Protein AF-A0A7C6FPJ0-F1 (afdb_monomer)

Secondary structure (DSSP, 8-state):
-PPPPEEE----S--TTGGGTT-EEBSS---TT-GGGGSPBHHHH-TTTTT-S-SSTT-----EEE-GGGS-HHHHHHHHHHHTS-TT---S-HHHHHHHHHHHHHHHHHHHHHHHHHHHHHHHTTTSS-SSHHHHHHHHHHT-HHHHHHHHHHHHHHHHTT-EEEE--SS-SS--S--STT-EEEEE-TTS-EEEEEEE-TTSSEEEEEESS-TT-TTT--SSSEEEE-GGGS--SS-BPPPHHHHHHTHHHH------

Solvent-accessible surface area (backbone atoms only — not comparable to full-atom values): 15281 Å² total; per-residue (Å²): 134,84,83,86,74,31,39,27,28,62,74,92,76,100,57,99,58,64,48,69,53,65,26,45,26,23,83,68,87,63,66,90,89,45,75,67,62,68,32,40,50,40,53,81,72,24,81,50,56,86,86,39,84,45,83,45,97,90,50,91,65,50,81,42,82,33,64,70,92,80,49,54,72,68,55,51,54,50,46,50,62,56,28,62,52,64,73,82,51,75,88,62,54,71,72,53,49,52,52,50,53,52,48,51,51,52,51,52,51,53,48,52,52,45,54,51,51,53,52,47,31,71,73,60,34,71,88,72,32,70,91,40,70,66,56,45,55,49,34,57,75,66,64,32,70,71,39,54,49,49,53,48,43,50,52,52,36,56,24,58,78,65,41,47,79,41,67,49,48,98,87,38,83,66,80,74,78,62,56,63,53,57,34,27,37,33,36,21,43,89,88,67,49,67,48,34,40,38,35,24,34,83,86,10,32,54,47,37,38,40,30,61,54,37,83,93,36,56,88,69,27,76,54,69,58,24,27,29,47,26,69,93,78,37,75,45,83,60,64,39,76,66,50,73,66,52,50,67,52,42,41,90,77,67,72,83,75,101,77,133

Sequence (260 aa):
MLPLIAIWLALAITSSYAPRQGRVYRTIDFPEGDERNAFPRIEQGFPRWPQYKTIHPNCMHVAVPFLWNQKTDEQKKKELAQSSRPFDLDPRGERERKRYEDAQRKNAERLRDRKQWERYRAVLGKENTPRTLSAFRSMKRANSEKWQELTSDYREVLKILRKEDILMDRYHANLPMKAEPDSVKDLVRDDGTVKQRRYYGHDGKPQKDLDMTDHGNPKLHPIVPHAHDWPGGKRAKHDREWTEAEKRQNKDLLGGDEND

Mean predicted aligned error: 10.54 Å

pLDDT: mean 85.14, std 16.67, range [25.33, 98.19]

Nearest PDB structures (foldseek):
  4wac-assembly1_A  TM=6.789E-01  e=6.653E-02  Staphylococcus aureus
  7ec7-assembly1_A  TM=6.888E-01  e=1.315E-01  Staphylococcus aureus subsp. aureus USA300
  7ec6-assembly1_A  TM=6.939E-01  e=1.685E-01  Staphylococcus aureus subsp. aureus USA300
  4x7r-assembly2_B  TM=6.710E-01  e=1.792E-01  Staphylococcus aureus subsp. aureus 21178
  7vfn-assembly1_A  TM=6.953E-01  e=2.599E-01  Staphylococcus aureus subsp. aureus USA300

Structure (mmCIF, N/CA/C/O backbone):
data_AF-A0A7C6FPJ0-F1
#
_entry.id   AF-A0A7C6FPJ0-F1
#
loop_
_atom_site.group_PDB
_atom_site.id
_atom_site.type_symbol
_atom_site.label_atom_id
_atom_site.label_alt_id
_atom_site.label_comp_id
_atom_site.label_asym_id
_atom_site.label_entity_id
_atom_site.label_seq_id
_atom_site.pdbx_PDB_ins_code
_atom_site.Cartn_x
_atom_site.Cartn_y
_atom_site.Cartn_z
_atom_site.occupancy
_atom_site.B_iso_or_equiv
_atom_site.auth_seq_id
_atom_site.auth_comp_id
_atom_site.auth_asym_id
_atom_site.auth_atom_id
_atom_site.pdbx_PDB_model_num
ATOM 1 N N . MET A 1 1 ? -59.992 -5.929 34.165 1.00 33.56 1 MET A N 1
ATOM 2 C CA . MET A 1 1 ? -58.975 -4.916 33.808 1.00 33.56 1 MET A CA 1
ATOM 3 C C . MET A 1 1 ? -57.631 -5.615 33.675 1.00 33.56 1 MET A C 1
ATOM 5 O O . MET A 1 1 ? -57.112 -6.095 34.673 1.00 33.56 1 MET A O 1
ATOM 9 N N . LEU A 1 2 ? -57.127 -5.771 32.450 1.00 26.97 2 LEU A N 1
ATOM 10 C CA . LEU A 1 2 ? -55.816 -6.377 32.187 1.00 26.97 2 LEU A CA 1
ATOM 11 C C . LEU A 1 2 ? -54.713 -5.383 32.594 1.00 26.97 2 LEU A C 1
ATOM 13 O O . LEU A 1 2 ? -54.792 -4.221 32.191 1.00 26.97 2 LEU A O 1
ATOM 17 N N . PRO A 1 3 ? -53.710 -5.779 33.397 1.00 34.31 3 PRO A N 1
ATOM 18 C CA . PRO A 1 3 ? -52.659 -4.863 33.809 1.00 34.31 3 PRO A CA 1
ATOM 19 C C . PRO A 1 3 ? -51.720 -4.597 32.627 1.00 34.31 3 PRO A C 1
ATOM 21 O O . PRO A 1 3 ? -51.186 -5.519 32.016 1.00 34.31 3 PRO A O 1
ATOM 24 N N . LEU A 1 4 ? -51.530 -3.319 32.302 1.00 37.19 4 LEU A N 1
ATOM 25 C CA . LEU A 1 4 ? -50.591 -2.860 31.280 1.00 37.19 4 LEU A CA 1
ATOM 26 C C . LEU A 1 4 ? -49.147 -3.105 31.750 1.00 37.19 4 LEU A C 1
ATOM 28 O O . LEU A 1 4 ? -48.745 -2.657 32.826 1.00 37.19 4 LEU A O 1
ATOM 32 N N . ILE A 1 5 ? -48.396 -3.845 30.935 1.00 37.31 5 ILE A N 1
ATOM 33 C CA . ILE A 1 5 ? -47.065 -4.391 31.227 1.00 37.31 5 ILE A CA 1
ATOM 34 C C . ILE A 1 5 ? -45.993 -3.386 30.776 1.00 37.31 5 ILE A C 1
ATOM 36 O O . ILE A 1 5 ? -45.903 -3.076 29.592 1.00 37.31 5 ILE A O 1
ATOM 40 N N . ALA A 1 6 ? -45.154 -2.907 31.699 1.00 45.50 6 ALA A N 1
ATOM 41 C CA . ALA A 1 6 ? -43.883 -2.247 31.375 1.00 45.50 6 ALA A CA 1
ATOM 42 C C . ALA A 1 6 ? -42.756 -3.298 31.397 1.00 45.50 6 ALA A C 1
ATOM 44 O O . ALA A 1 6 ? -42.903 -4.325 32.055 1.00 45.50 6 ALA A O 1
ATOM 45 N N . ILE A 1 7 ? -41.648 -3.104 30.674 1.00 40.97 7 ILE A N 1
ATOM 46 C CA . ILE A 1 7 ? -40.577 -4.114 30.546 1.00 40.97 7 ILE A CA 1
ATOM 47 C C . ILE A 1 7 ? -39.289 -3.593 31.200 1.00 40.97 7 ILE A C 1
ATOM 49 O O . ILE A 1 7 ? -38.858 -2.466 30.967 1.00 40.97 7 ILE A O 1
ATOM 53 N N . TRP A 1 8 ? -38.673 -4.432 32.028 1.00 35.34 8 TRP A N 1
ATOM 54 C CA . TRP A 1 8 ? -37.373 -4.246 32.667 1.00 35.34 8 TRP A CA 1
ATOM 55 C C . TRP A 1 8 ? -36.247 -4.892 31.865 1.00 35.34 8 TRP A C 1
ATOM 57 O O . TRP A 1 8 ? -36.430 -5.918 31.209 1.00 35.34 8 TRP A O 1
ATOM 67 N N . LEU A 1 9 ? -35.037 -4.358 32.002 1.00 34.66 9 LEU A N 1
ATOM 68 C CA . LEU A 1 9 ? -33.839 -5.001 31.479 1.00 34.66 9 LEU A CA 1
ATOM 69 C C . LEU A 1 9 ? -32.778 -5.138 32.573 1.00 34.66 9 LEU A C 1
ATOM 71 O O . LEU A 1 9 ? -32.015 -4.208 32.823 1.00 34.66 9 LEU A O 1
ATOM 75 N N . ALA A 1 10 ? -32.704 -6.301 33.219 1.00 28.34 10 ALA A N 1
ATOM 76 C CA . ALA A 1 10 ? -31.605 -6.639 34.120 1.00 28.34 10 ALA A CA 1
ATOM 77 C C . ALA A 1 10 ? -30.695 -7.670 33.454 1.00 28.34 10 ALA A C 1
ATOM 79 O O . ALA A 1 10 ? -31.139 -8.754 33.085 1.00 28.34 10 ALA A O 1
ATOM 80 N N . LEU A 1 11 ? -29.407 -7.355 33.356 1.00 28.72 11 LEU A N 1
ATOM 81 C CA . LEU A 1 11 ? -28.374 -8.363 33.167 1.00 28.72 11 LEU A CA 1
ATOM 82 C C . LEU A 1 11 ? -27.228 -8.070 34.127 1.00 28.72 11 LEU A C 1
ATOM 84 O O . LEU A 1 11 ? -26.933 -6.909 34.389 1.00 28.72 11 LEU A O 1
ATOM 88 N N . ALA A 1 12 ? -26.574 -9.113 34.615 1.00 30.61 12 ALA A N 1
ATOM 89 C CA . ALA A 1 12 ? -25.186 -9.075 35.038 1.00 30.61 12 ALA A CA 1
ATOM 90 C C . ALA A 1 12 ? -24.388 -9.730 33.906 1.00 30.61 12 ALA A C 1
ATOM 92 O O . ALA A 1 12 ? -24.807 -10.782 33.440 1.00 30.61 12 ALA A O 1
ATOM 93 N N . ILE A 1 13 ? -23.330 -9.066 33.432 1.00 25.33 13 ILE A N 1
ATOM 94 C CA . ILE A 1 13 ? -22.137 -9.565 32.715 1.00 25.33 13 ILE A CA 1
ATOM 95 C C . ILE A 1 13 ? -21.463 -8.349 32.058 1.00 25.33 13 ILE A C 1
ATOM 97 O O . ILE A 1 13 ? -22.112 -7.416 31.588 1.00 25.33 13 ILE A O 1
ATOM 101 N N . THR A 1 14 ? -20.135 -8.369 32.094 1.00 28.41 14 THR A N 1
ATOM 102 C CA . THR A 1 14 ? -19.167 -7.375 31.623 1.00 28.41 14 THR A CA 1
ATOM 103 C C . THR A 1 14 ? -19.453 -6.892 30.196 1.00 28.41 14 THR A C 1
ATOM 105 O O . THR A 1 14 ? -19.016 -7.497 29.219 1.00 28.41 14 THR A O 1
ATOM 108 N N . SER A 1 15 ? -20.180 -5.787 30.062 1.00 34.88 15 SER A N 1
ATOM 109 C CA . SER A 1 15 ? -20.432 -5.124 28.788 1.00 34.88 15 SER A CA 1
ATOM 110 C C . SER A 1 15 ? -20.085 -3.650 28.919 1.00 34.88 15 SER A C 1
ATOM 112 O O . SER A 1 15 ? -20.429 -3.003 29.906 1.00 34.88 15 SER A O 1
ATOM 114 N N . SER A 1 16 ? -19.436 -3.098 27.898 1.00 40.56 16 SER A N 1
ATOM 115 C CA . SER A 1 16 ? -19.159 -1.666 27.753 1.00 40.56 16 SER A CA 1
ATOM 116 C C . SER A 1 16 ? -20.424 -0.794 27.644 1.00 40.56 16 SER A C 1
ATOM 118 O O . SER A 1 16 ? -20.305 0.416 27.472 1.00 40.56 16 SER A O 1
ATOM 120 N N . TYR A 1 17 ? -21.625 -1.375 27.764 1.00 57.97 17 TYR A N 1
ATOM 121 C CA . TYR A 1 17 ? -22.916 -0.695 27.665 1.00 57.97 17 TYR A CA 1
ATOM 122 C C . TYR A 1 17 ? -23.691 -0.605 28.990 1.00 57.97 17 TYR A C 1
ATOM 124 O O . TYR A 1 17 ? -24.920 -0.700 29.027 1.00 57.97 17 TYR A O 1
ATOM 132 N N . ALA A 1 18 ? -22.978 -0.305 30.077 1.00 61.19 18 ALA A N 1
ATOM 133 C CA . ALA A 1 18 ? -23.581 0.054 31.362 1.00 61.19 18 ALA A CA 1
ATOM 134 C C . ALA A 1 18 ? -24.714 1.108 31.299 1.00 61.19 18 ALA A C 1
ATOM 136 O O . ALA A 1 18 ? -25.615 1.026 32.134 1.00 61.19 18 ALA A O 1
ATOM 137 N N . PRO A 1 19 ? -24.757 2.075 30.348 1.00 72.00 19 PRO A N 1
ATOM 138 C CA . PRO A 1 19 ? -25.764 3.133 30.395 1.00 72.00 19 PRO A CA 1
ATOM 139 C C . PRO A 1 19 ? -27.170 2.654 30.089 1.00 72.00 19 PRO A C 1
ATOM 141 O O . PRO A 1 19 ? -28.101 3.331 30.491 1.00 72.00 19 PRO A O 1
ATOM 144 N N . ARG A 1 20 ? -27.350 1.540 29.369 1.00 76.56 20 ARG A N 1
ATOM 145 C CA . ARG A 1 20 ? -28.673 1.007 28.973 1.00 76.56 20 ARG A CA 1
ATOM 146 C C . ARG A 1 20 ? -29.161 -0.110 29.903 1.00 76.56 20 ARG A C 1
ATOM 148 O O . ARG A 1 20 ? -30.316 -0.524 29.817 1.00 76.56 20 ARG A O 1
ATOM 155 N N . GLN A 1 21 ? -28.277 -0.588 30.774 1.00 76.00 21 GLN A N 1
ATOM 156 C CA . GLN A 1 21 ? -28.470 -1.730 31.657 1.00 76.00 21 GLN A CA 1
ATOM 157 C C . GLN A 1 21 ? -29.207 -1.329 32.942 1.00 76.00 21 GLN A C 1
ATOM 159 O O . GLN A 1 21 ? -28.987 -0.249 33.491 1.00 76.00 21 GLN A O 1
ATOM 164 N N . GLY A 1 22 ? -30.093 -2.202 33.428 1.00 77.88 22 GLY A N 1
ATOM 165 C CA . GLY A 1 22 ? -30.870 -1.978 34.650 1.00 77.88 22 GLY A CA 1
ATOM 166 C C . GLY A 1 22 ? -31.976 -0.929 34.510 1.00 77.88 22 GLY A C 1
ATOM 167 O O . GLY A 1 22 ? -32.465 -0.437 35.516 1.00 77.88 22 GLY A O 1
ATOM 168 N N . ARG A 1 23 ? -32.340 -0.530 33.287 1.00 86.56 23 ARG A N 1
ATOM 169 C CA . ARG A 1 23 ? -33.394 0.465 33.053 1.00 86.56 23 ARG A CA 1
ATOM 170 C C . ARG A 1 23 ? -34.743 -0.172 32.791 1.00 86.56 23 ARG A C 1
ATOM 172 O O . ARG A 1 23 ? -34.833 -1.283 32.260 1.00 86.56 23 ARG A O 1
ATOM 179 N N . VAL A 1 24 ? -35.778 0.598 33.096 1.00 87.69 24 VAL A N 1
ATOM 180 C CA . VAL A 1 24 ? -37.160 0.299 32.733 1.00 87.69 24 VAL A CA 1
ATOM 181 C C . VAL A 1 24 ? -37.495 1.058 31.474 1.00 87.69 24 VAL A C 1
ATOM 183 O O . VAL A 1 24 ? -37.217 2.253 31.365 1.00 87.69 24 VAL A O 1
ATOM 186 N N . TYR A 1 25 ? -38.132 0.360 30.549 1.00 87.75 25 TYR A N 1
ATOM 187 C CA . TYR A 1 25 ? -38.627 0.955 29.329 1.00 87.75 25 TYR A CA 1
ATOM 188 C C . TYR A 1 25 ? -40.135 0.775 29.240 1.00 87.75 25 TYR A C 1
ATOM 190 O O . TYR A 1 25 ? -40.682 -0.282 29.586 1.00 87.75 25 TYR A O 1
ATOM 198 N N . ARG A 1 26 ? -40.812 1.803 28.731 1.00 88.75 26 ARG A N 1
ATOM 199 C CA . ARG A 1 26 ? -42.222 1.696 28.360 1.00 88.75 26 ARG A CA 1
ATOM 200 C C . ARG A 1 26 ? -42.346 1.227 26.912 1.00 88.75 26 ARG A C 1
ATOM 202 O O . ARG A 1 26 ? -41.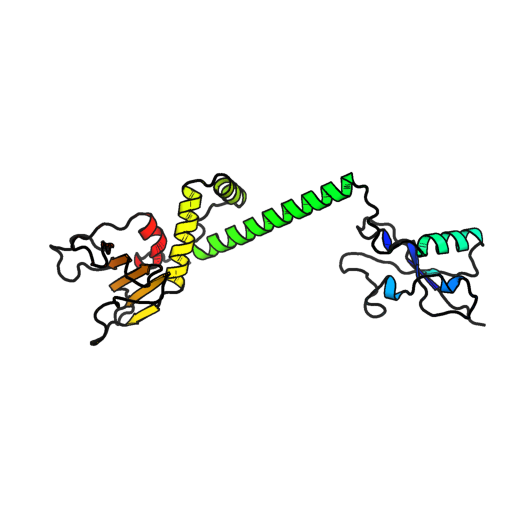635 1.705 26.030 1.00 88.75 26 ARG A O 1
ATOM 209 N N . THR A 1 27 ? -43.242 0.277 26.681 1.00 84.69 27 THR A N 1
ATOM 210 C CA . THR A 1 27 ? -43.592 -0.244 25.347 1.00 84.69 27 THR A CA 1
ATOM 211 C C . THR A 1 27 ? -44.803 0.462 24.743 1.00 84.69 27 THR A C 1
ATOM 213 O O . THR A 1 27 ? -45.055 0.345 23.549 1.00 84.69 27 THR A O 1
ATOM 216 N N . ILE A 1 28 ? -45.548 1.188 25.573 1.00 84.06 28 ILE A N 1
ATOM 217 C CA . ILE A 1 28 ? -46.763 1.926 25.239 1.00 84.06 28 ILE A CA 1
ATOM 218 C C . ILE A 1 28 ? -46.762 3.252 26.004 1.00 84.06 28 ILE A C 1
ATOM 220 O O . ILE A 1 28 ? -46.020 3.402 26.979 1.00 84.06 28 ILE A O 1
ATOM 224 N N . ASP A 1 29 ? -47.607 4.189 25.587 1.00 85.56 29 ASP A N 1
ATOM 225 C CA . ASP A 1 29 ? -47.895 5.379 26.388 1.00 85.56 29 ASP A CA 1
ATOM 226 C C . ASP A 1 29 ? -49.067 5.102 27.344 1.00 85.56 29 ASP A C 1
ATOM 228 O O . ASP A 1 29 ? -49.968 4.312 27.043 1.00 85.56 29 ASP A O 1
ATOM 232 N N . PHE A 1 30 ? -49.025 5.729 28.517 1.00 86.94 30 PHE A N 1
ATOM 233 C CA . PHE A 1 30 ? -50.044 5.624 29.561 1.00 86.94 30 PHE A CA 1
ATOM 234 C C . PHE A 1 30 ? -50.913 6.889 29.589 1.00 86.94 30 PHE A C 1
ATOM 236 O O . PHE A 1 30 ? -50.497 7.913 29.040 1.00 86.94 30 PHE A O 1
ATOM 243 N N . PRO A 1 31 ? -52.096 6.853 30.235 1.00 90.69 31 PRO A N 1
ATOM 244 C CA . PRO A 1 31 ? -52.929 8.039 30.409 1.00 90.69 31 PRO A CA 1
ATOM 245 C C . PRO A 1 31 ? -52.150 9.230 30.974 1.00 90.69 31 PRO A C 1
ATOM 247 O O . PRO A 1 31 ? -51.171 9.070 31.708 1.00 90.69 31 PRO A O 1
ATOM 250 N N . GLU A 1 32 ? -52.590 10.430 30.616 1.00 87.69 32 GLU A N 1
ATOM 251 C CA . GLU A 1 32 ? -51.972 11.666 31.082 1.00 87.69 32 GLU A CA 1
ATOM 252 C C . GLU A 1 32 ? -51.960 11.727 32.621 1.00 87.69 32 GLU A C 1
ATOM 254 O O . GLU A 1 32 ? -52.924 11.337 33.279 1.00 87.69 32 GLU A O 1
ATOM 259 N N . GLY A 1 33 ? -50.833 12.157 33.198 1.00 85.62 33 GLY A N 1
ATOM 260 C CA . GLY A 1 33 ? -50.611 12.177 34.650 1.00 85.62 33 GLY A CA 1
ATOM 261 C C . GLY A 1 33 ? -50.048 10.883 35.256 1.00 85.62 33 GLY A C 1
ATOM 262 O O . GLY A 1 33 ? -49.681 10.881 36.428 1.00 85.62 33 GLY A O 1
ATOM 263 N N . ASP A 1 34 ? -49.918 9.797 34.489 1.00 88.06 34 ASP A N 1
ATOM 264 C CA . ASP A 1 34 ? -49.307 8.559 34.983 1.00 88.06 34 ASP A CA 1
ATOM 265 C C . ASP A 1 34 ? -47.775 8.673 35.097 1.00 88.06 34 ASP A C 1
ATOM 267 O O . ASP A 1 34 ? -47.085 8.958 34.113 1.00 88.06 34 ASP A O 1
ATOM 271 N N . GLU A 1 35 ? -47.223 8.383 36.280 1.00 87.06 35 GLU A N 1
ATOM 272 C CA . GLU A 1 35 ? -45.776 8.415 36.552 1.00 87.06 35 GLU A CA 1
ATOM 273 C C . GLU A 1 35 ? -44.963 7.534 35.591 1.00 87.06 35 GLU A C 1
ATOM 275 O O . GLU A 1 35 ? -43.810 7.838 35.276 1.00 87.06 35 GLU A O 1
ATOM 280 N N . ARG A 1 36 ? -45.558 6.456 35.063 1.00 86.44 36 ARG A N 1
ATOM 281 C CA . ARG A 1 36 ? -44.894 5.535 34.128 1.00 86.44 36 ARG A CA 1
ATOM 282 C C . ARG A 1 36 ? -44.543 6.192 32.795 1.00 86.44 36 ARG A C 1
ATOM 284 O O . ARG A 1 36 ? -43.662 5.691 32.094 1.00 86.44 36 ARG A O 1
ATOM 291 N N . ASN A 1 37 ? -45.168 7.318 32.447 1.00 88.69 37 ASN A N 1
ATOM 292 C CA . ASN A 1 37 ? -44.807 8.088 31.255 1.00 88.69 37 ASN A CA 1
ATOM 293 C C . ASN A 1 37 ? -43.406 8.717 31.350 1.00 88.69 37 ASN A C 1
ATOM 295 O O . ASN A 1 37 ? -42.822 9.050 30.318 1.00 88.69 37 ASN A O 1
ATOM 299 N N . ALA A 1 38 ? -42.827 8.821 32.550 1.00 88.62 38 ALA A N 1
ATOM 300 C CA . ALA A 1 38 ? -41.454 9.286 32.735 1.00 88.62 38 ALA A CA 1
ATOM 301 C C . ALA A 1 38 ? -40.391 8.241 32.337 1.00 88.62 38 ALA A C 1
ATOM 303 O O . ALA A 1 38 ? -39.234 8.601 32.119 1.00 88.62 38 ALA A O 1
ATOM 304 N N . PHE A 1 39 ? -40.749 6.957 32.195 1.00 89.69 39 PHE A N 1
ATOM 305 C CA . PHE A 1 39 ? -39.819 5.950 31.678 1.00 89.69 39 PHE A CA 1
ATOM 306 C C . PHE A 1 39 ? -39.529 6.174 30.196 1.00 89.69 39 PHE A C 1
ATOM 308 O O . PHE A 1 39 ? -40.472 6.402 29.444 1.00 89.69 39 PHE A O 1
ATOM 315 N N . PRO A 1 40 ? -38.277 6.044 29.725 1.00 89.25 40 PRO A N 1
ATOM 316 C CA . PRO A 1 40 ? -37.971 6.162 28.306 1.00 89.25 40 PRO A CA 1
ATOM 317 C C . PRO A 1 40 ? -38.711 5.097 27.490 1.00 89.25 40 PRO A C 1
ATOM 319 O O . PRO A 1 40 ? -38.942 3.970 27.940 1.00 89.25 40 PRO A O 1
ATOM 322 N N . ARG A 1 41 ? -39.061 5.450 26.252 1.00 87.69 41 ARG A N 1
ATOM 323 C CA . ARG A 1 41 ? -39.613 4.495 25.287 1.00 87.69 41 ARG A CA 1
ATOM 324 C C . ARG A 1 41 ? -38.595 3.403 24.962 1.00 87.69 41 ARG A C 1
ATOM 326 O O . ARG A 1 41 ? -37.395 3.681 24.880 1.00 87.69 41 ARG A O 1
ATOM 333 N N . ILE A 1 42 ? -39.057 2.165 24.782 1.00 84.56 42 ILE A N 1
ATOM 334 C CA . ILE A 1 42 ? -38.179 1.012 24.526 1.00 84.56 42 ILE A CA 1
ATOM 335 C C . ILE A 1 42 ? -37.316 1.206 23.282 1.00 84.56 42 ILE A C 1
ATOM 337 O O . ILE A 1 42 ? -36.156 0.803 23.286 1.00 84.56 42 ILE A O 1
ATOM 341 N N . GLU A 1 43 ? -37.814 1.921 22.278 1.00 83.56 43 GLU A N 1
ATOM 342 C CA . GLU A 1 43 ? -37.091 2.240 21.048 1.00 83.56 43 GLU A CA 1
ATOM 343 C C . GLU A 1 43 ? -35.860 3.127 21.300 1.00 83.56 43 GLU A C 1
ATOM 345 O O . GLU A 1 43 ? -34.862 3.021 20.590 1.00 83.56 43 GLU A O 1
ATOM 350 N N . GLN A 1 44 ? -35.875 3.955 22.353 1.00 83.56 44 GLN A N 1
ATOM 351 C CA . GLN A 1 44 ? -34.715 4.771 22.734 1.00 83.56 44 GLN A CA 1
ATOM 352 C C . GLN A 1 44 ? -33.578 3.901 23.289 1.00 83.56 44 GLN A C 1
ATOM 354 O O . GLN A 1 44 ? -32.401 4.173 23.044 1.00 83.56 44 GLN A O 1
ATOM 359 N N . GLY A 1 45 ? -33.925 2.829 24.012 1.00 79.00 45 GLY A N 1
ATOM 360 C CA . GLY A 1 45 ? -32.995 1.834 24.553 1.00 79.00 45 GLY A CA 1
ATOM 361 C C . GLY A 1 45 ? -32.564 0.776 23.534 1.00 79.00 45 GLY A C 1
ATOM 362 O O . GLY A 1 45 ? -31.407 0.346 23.552 1.00 79.00 45 GLY A O 1
ATOM 363 N N . PHE A 1 46 ? -33.473 0.410 22.630 1.00 79.75 46 PHE A N 1
ATOM 364 C CA . PHE A 1 46 ? -33.362 -0.653 21.633 1.00 79.75 46 PHE A CA 1
ATOM 365 C C . PHE A 1 46 ? -33.751 -0.119 20.250 1.00 79.75 46 PHE A C 1
ATOM 367 O O . PHE A 1 46 ? -34.884 -0.318 19.811 1.00 79.75 46 PHE A O 1
ATOM 374 N N . PRO A 1 47 ? -32.813 0.503 19.514 1.00 77.12 47 PRO A N 1
ATOM 375 C CA . PRO A 1 47 ? -33.123 1.185 18.253 1.00 77.12 47 PRO A CA 1
ATOM 376 C C . PRO A 1 47 ? -33.720 0.294 17.156 1.00 77.12 47 PRO A C 1
ATOM 378 O O . PRO A 1 47 ? -34.279 0.797 16.191 1.00 77.12 47 PRO A O 1
ATOM 381 N N . ARG A 1 48 ? -33.569 -1.031 17.269 1.00 77.50 48 ARG A N 1
ATOM 382 C CA . ARG A 1 48 ? -34.087 -2.017 16.307 1.00 77.50 48 ARG A CA 1
ATOM 383 C C . ARG A 1 48 ? -35.260 -2.839 16.851 1.00 77.50 48 ARG A C 1
ATOM 385 O O . ARG A 1 48 ? -35.556 -3.913 16.329 1.00 77.50 48 ARG A O 1
ATOM 392 N N . TRP A 1 49 ? -35.898 -2.388 17.928 1.00 73.69 49 TRP A N 1
ATOM 393 C CA . TRP A 1 49 ? -37.100 -3.027 18.460 1.00 73.69 49 TRP A CA 1
ATOM 394 C C . TRP A 1 49 ? -38.286 -2.870 17.485 1.00 73.69 49 TRP A C 1
ATOM 396 O O . TRP A 1 49 ? -38.426 -1.802 16.894 1.00 73.69 49 TRP A O 1
ATOM 406 N N . PRO A 1 50 ? -39.157 -3.886 17.304 1.00 72.00 50 PRO A N 1
ATOM 407 C CA . PRO A 1 50 ? -39.136 -5.221 17.916 1.00 72.00 50 PRO A CA 1
ATOM 408 C C . PRO A 1 50 ? -38.327 -6.265 17.124 1.00 72.00 50 PRO A C 1
ATOM 410 O O . PRO A 1 50 ? -38.240 -7.413 17.557 1.00 72.00 50 PRO A O 1
ATOM 413 N N . GLN A 1 51 ? -37.750 -5.891 15.975 1.00 77.88 51 GLN A N 1
ATOM 414 C CA . GLN A 1 51 ? -37.101 -6.821 15.038 1.00 77.88 51 GLN A CA 1
ATOM 415 C C . GLN A 1 51 ? -35.869 -7.505 15.644 1.00 77.88 51 GLN A C 1
ATOM 417 O O . GLN A 1 51 ? -35.663 -8.700 15.448 1.00 77.88 51 GLN A O 1
ATOM 422 N N . TYR A 1 52 ? -35.069 -6.767 16.416 1.00 71.62 52 TYR A N 1
ATOM 423 C CA . TYR A 1 52 ? -33.905 -7.294 17.124 1.00 71.62 52 TYR A CA 1
ATOM 424 C C . TYR A 1 52 ? -33.971 -6.927 18.608 1.00 71.62 52 TYR A C 1
ATOM 426 O O . TYR A 1 52 ? -34.016 -5.755 18.978 1.00 71.62 52 TYR A O 1
ATOM 434 N N . LYS A 1 53 ? -33.928 -7.950 19.471 1.00 68.81 53 LYS A N 1
ATOM 435 C CA . LYS A 1 53 ? -33.954 -7.806 20.941 1.00 68.81 53 LYS A CA 1
ATOM 436 C C . LYS A 1 53 ? -32.576 -7.510 21.553 1.00 68.81 53 LYS A C 1
ATOM 438 O O . LYS A 1 53 ? -32.452 -7.388 22.767 1.00 68.81 53 LYS A O 1
ATOM 443 N N . THR A 1 54 ? -31.535 -7.406 20.729 1.00 67.88 54 THR A N 1
ATOM 444 C CA . THR A 1 54 ? -30.156 -7.131 21.151 1.00 67.88 54 THR A CA 1
ATOM 445 C C . THR A 1 54 ? -29.750 -5.710 20.777 1.00 67.88 54 THR A C 1
ATOM 447 O O . THR A 1 54 ? -29.944 -5.304 19.632 1.00 67.88 54 THR A O 1
ATOM 450 N N . ILE A 1 55 ? -29.123 -4.976 21.703 1.00 70.81 55 ILE A N 1
ATOM 451 C CA . ILE A 1 55 ? -28.593 -3.625 21.442 1.00 70.81 55 ILE A CA 1
ATOM 452 C C . ILE A 1 55 ? -27.417 -3.700 20.456 1.00 70.81 55 ILE A C 1
ATOM 454 O O . ILE A 1 55 ? -27.273 -2.843 19.588 1.00 70.81 55 ILE A O 1
ATOM 458 N N . HIS A 1 56 ? -26.603 -4.755 20.546 1.00 65.69 56 HIS A N 1
ATOM 459 C CA . HIS A 1 56 ? -25.545 -5.055 19.585 1.00 65.69 56 HIS A CA 1
ATOM 460 C C . HIS A 1 56 ? -25.284 -6.572 19.481 1.00 65.69 56 HIS A C 1
ATOM 462 O O . HIS A 1 56 ? -25.600 -7.298 20.424 1.00 65.69 56 HIS A O 1
ATOM 468 N N . PRO A 1 57 ? -24.674 -7.064 18.381 1.00 65.19 57 PRO A N 1
ATOM 469 C CA . PRO A 1 57 ? -24.590 -8.502 18.080 1.00 65.19 57 PRO A CA 1
ATOM 470 C C . PRO A 1 57 ? -23.849 -9.349 19.125 1.00 65.19 57 PRO A C 1
ATOM 472 O O . PRO A 1 57 ? -24.171 -10.513 19.312 1.00 65.19 57 PRO A O 1
ATOM 475 N N . ASN A 1 58 ? -22.874 -8.754 19.820 1.00 68.81 58 ASN A N 1
ATOM 476 C CA . ASN A 1 58 ? -22.015 -9.465 20.776 1.00 68.81 58 ASN A CA 1
ATOM 477 C C . ASN A 1 58 ? -22.451 -9.333 22.244 1.00 68.81 58 ASN A C 1
ATOM 479 O O . ASN A 1 58 ? -21.719 -9.777 23.125 1.00 68.81 58 ASN A O 1
ATOM 483 N N . CYS A 1 59 ? -23.593 -8.701 22.534 1.00 70.69 59 CYS A N 1
ATOM 484 C CA . CYS A 1 59 ? -24.137 -8.701 23.890 1.00 70.69 59 CYS A CA 1
ATOM 485 C C . CYS A 1 59 ? -25.341 -9.613 23.994 1.00 70.69 59 CYS A C 1
ATOM 487 O O . CYS A 1 59 ? -26.293 -9.511 23.220 1.00 70.69 59 CYS A O 1
ATOM 489 N N . MET A 1 60 ? -25.334 -10.418 25.050 1.00 69.44 60 MET A N 1
ATOM 490 C CA . MET A 1 60 ? -26.538 -11.077 25.519 1.00 69.44 60 MET A CA 1
ATOM 491 C C . MET A 1 60 ? -27.338 -10.072 26.339 1.00 69.44 60 MET A C 1
ATOM 493 O O . MET A 1 60 ? -26.831 -9.507 27.302 1.00 69.44 60 MET A O 1
ATOM 497 N N . HIS A 1 61 ? -28.582 -9.831 25.949 1.00 73.88 61 HIS A N 1
ATOM 498 C CA . HIS A 1 61 ? -29.517 -9.015 26.712 1.00 73.88 61 HIS A CA 1
ATOM 499 C C . HIS A 1 61 ? -30.727 -9.871 27.065 1.00 73.88 61 HIS A C 1
ATOM 501 O O . HIS A 1 61 ? -31.213 -10.628 26.227 1.00 73.88 61 HIS A O 1
ATOM 507 N N . VAL A 1 62 ? -31.225 -9.729 28.290 1.00 74.50 62 VAL A N 1
ATOM 508 C CA . VAL A 1 62 ? -32.454 -10.379 28.743 1.00 74.50 62 VAL A CA 1
ATOM 509 C C . VAL A 1 62 ? -33.431 -9.283 29.132 1.00 74.50 62 VAL A C 1
ATOM 511 O O . VAL A 1 62 ? -33.161 -8.487 30.029 1.00 74.50 62 VAL A O 1
ATOM 514 N N . ALA A 1 63 ? -34.558 -9.241 28.429 1.00 76.38 63 ALA A N 1
ATOM 515 C CA . ALA A 1 63 ? -35.687 -8.396 28.777 1.00 76.38 63 ALA A CA 1
ATOM 516 C C . ALA A 1 63 ? -36.661 -9.202 29.640 1.00 76.38 63 ALA A C 1
ATOM 518 O O . ALA A 1 63 ? -37.104 -10.277 29.235 1.00 76.38 63 ALA A O 1
ATOM 519 N N . VAL A 1 64 ? -36.991 -8.680 30.816 1.00 79.50 64 VAL A N 1
ATOM 520 C CA . VAL A 1 64 ? -37.906 -9.293 31.785 1.00 79.50 64 VAL A CA 1
ATOM 521 C C . VAL A 1 64 ? -39.066 -8.340 32.069 1.00 79.50 64 VAL A C 1
ATOM 523 O O . VAL A 1 64 ? -38.846 -7.139 32.161 1.00 79.50 64 VAL A O 1
ATOM 526 N N . PRO A 1 65 ? -40.314 -8.810 32.217 1.00 81.75 65 PRO A N 1
ATOM 527 C CA . PRO A 1 65 ? -41.434 -7.926 32.535 1.00 81.75 65 PRO A CA 1
ATOM 528 C C . PRO A 1 65 ? -41.239 -7.179 33.862 1.00 81.75 65 PRO A C 1
ATOM 530 O O . PRO A 1 65 ? -40.765 -7.741 34.848 1.00 81.75 65 PRO A O 1
ATOM 533 N N . PHE A 1 66 ? -41.663 -5.918 33.901 1.00 84.00 66 PHE A N 1
ATOM 534 C CA . PHE A 1 66 ? -41.714 -5.090 35.099 1.00 84.00 66 PHE A CA 1
ATOM 535 C C . PHE A 1 66 ? -43.147 -4.801 35.515 1.00 84.00 66 PHE A C 1
ATOM 537 O O . PHE A 1 66 ? -43.891 -4.062 34.868 1.00 84.00 66 PHE A O 1
ATOM 544 N N . LEU A 1 67 ? -43.522 -5.369 36.653 1.00 86.75 67 LEU A N 1
ATOM 545 C CA . LEU A 1 67 ? -44.865 -5.251 37.196 1.00 86.75 67 LEU A CA 1
ATOM 546 C C . LEU A 1 67 ? -44.930 -4.062 38.162 1.00 86.75 67 LEU A C 1
ATOM 548 O O . LEU A 1 67 ? -44.683 -4.218 39.354 1.00 86.75 67 LEU A O 1
ATOM 552 N N . TRP A 1 68 ? -45.269 -2.879 37.636 1.00 84.31 68 TRP A N 1
ATOM 553 C CA . TRP A 1 68 ? -45.357 -1.612 38.388 1.00 84.31 68 TRP A CA 1
ATOM 554 C C . TRP A 1 68 ? -46.180 -1.721 39.680 1.00 84.31 68 TRP A C 1
ATOM 556 O O . TRP A 1 68 ? -45.754 -1.268 40.739 1.00 84.31 68 TRP A O 1
ATOM 566 N N . ASN A 1 69 ? -47.331 -2.393 39.605 1.00 87.25 69 ASN A N 1
ATOM 567 C CA . ASN A 1 69 ? -48.269 -2.526 40.723 1.00 87.25 69 ASN A CA 1
ATOM 568 C C . ASN A 1 69 ? -47.755 -3.436 41.852 1.00 87.25 69 ASN A C 1
ATOM 570 O O . ASN A 1 69 ? -48.352 -3.467 42.920 1.00 87.25 69 ASN A O 1
ATOM 574 N N . GLN A 1 70 ? -46.672 -4.184 41.623 1.00 89.94 70 GLN A N 1
ATOM 575 C CA . GLN A 1 70 ? -46.048 -5.064 42.618 1.00 89.94 70 GLN A CA 1
ATOM 576 C C . GLN A 1 70 ? -44.792 -4.445 43.247 1.00 89.94 70 GLN A C 1
ATOM 578 O O . GLN A 1 70 ? -44.037 -5.137 43.930 1.00 89.94 70 GLN A O 1
ATOM 583 N N . LYS A 1 71 ? -44.519 -3.165 42.976 1.00 88.06 71 LYS A N 1
ATOM 584 C CA . LYS A 1 71 ? -43.361 -2.449 43.515 1.00 88.06 71 LYS A CA 1
ATOM 585 C C . LYS A 1 71 ? -43.773 -1.509 44.631 1.00 88.06 71 LYS A C 1
ATOM 587 O O . LYS A 1 71 ? -44.838 -0.896 44.575 1.00 88.06 71 LYS A O 1
ATOM 592 N N . THR A 1 72 ? -42.902 -1.387 45.626 1.00 94.25 72 THR A N 1
ATOM 593 C CA . THR A 1 72 ? -43.043 -0.372 46.673 1.00 94.25 72 THR A CA 1
ATOM 594 C C . THR A 1 72 ? -42.793 1.017 46.089 1.00 94.25 72 THR A C 1
ATOM 596 O O . THR A 1 72 ? -42.136 1.157 45.055 1.00 94.25 72 THR A O 1
ATOM 599 N N . ASP A 1 73 ? -43.282 2.065 46.747 1.00 92.19 73 ASP A N 1
ATOM 600 C CA . ASP A 1 73 ? -43.098 3.434 46.249 1.00 92.19 73 ASP A CA 1
ATOM 601 C C . ASP A 1 73 ? -41.623 3.859 46.224 1.00 92.19 73 ASP A C 1
ATOM 603 O O . ASP A 1 73 ? -41.191 4.583 45.327 1.00 92.19 73 ASP A O 1
ATOM 607 N N . GLU A 1 74 ? -40.811 3.333 47.141 1.00 91.81 74 GLU A N 1
ATOM 608 C CA . GLU A 1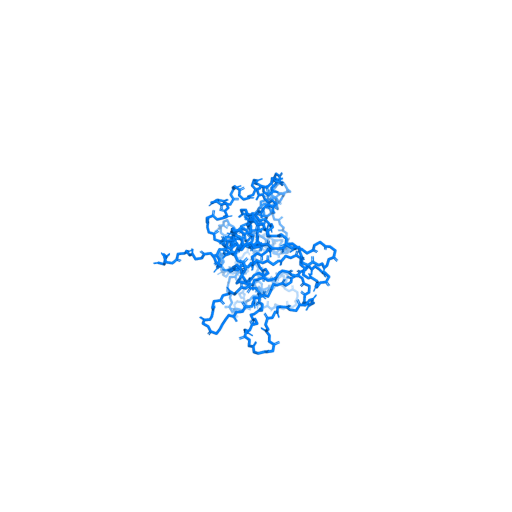 74 ? -39.356 3.502 47.118 1.00 91.81 74 GLU A CA 1
ATOM 609 C C . GLU A 1 74 ? -38.718 2.854 45.884 1.00 91.81 74 GLU A C 1
ATOM 611 O O . GLU A 1 74 ? -37.888 3.473 45.214 1.00 91.81 74 GLU A O 1
ATOM 616 N N . GLN A 1 75 ? -39.134 1.629 45.540 1.00 89.25 75 GLN A N 1
ATOM 617 C CA . GLN A 1 75 ? -38.664 0.944 44.335 1.00 89.25 75 GLN A CA 1
ATOM 618 C C . GLN A 1 75 ? -39.070 1.721 43.081 1.00 89.25 75 GLN A C 1
ATOM 620 O O . GLN A 1 75 ? -38.226 1.971 42.225 1.00 89.25 75 GLN A O 1
ATOM 625 N N . LYS A 1 76 ? -40.326 2.173 42.992 1.00 89.88 76 LYS A N 1
ATOM 626 C CA . LYS A 1 76 ? -40.815 2.987 41.866 1.00 89.88 76 LYS A CA 1
ATOM 627 C C . LYS A 1 76 ? -39.959 4.238 41.658 1.00 89.88 76 LYS A C 1
ATOM 629 O O . 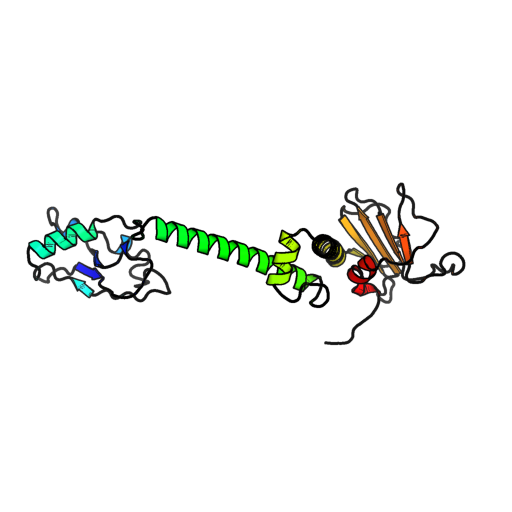LYS A 1 76 ? -39.459 4.458 40.555 1.00 89.88 76 LYS A O 1
ATOM 634 N N . LYS A 1 77 ? -39.717 5.011 42.724 1.00 90.94 77 LYS A N 1
ATOM 635 C CA . LYS A 1 77 ? -38.877 6.222 42.679 1.00 90.94 77 LYS A CA 1
ATOM 636 C C . LYS A 1 77 ? -37.447 5.922 42.239 1.00 90.94 77 LYS A C 1
ATOM 638 O O . LYS A 1 77 ? -36.902 6.640 41.400 1.00 90.94 77 LYS A O 1
ATOM 643 N N . LYS A 1 78 ? -36.847 4.852 42.768 1.00 90.06 78 LYS A N 1
ATOM 644 C CA . LYS A 1 78 ? -35.499 4.416 42.384 1.00 90.06 78 LYS A CA 1
ATOM 645 C C . LYS A 1 78 ? -35.414 4.117 40.888 1.00 90.06 78 LYS A C 1
ATOM 647 O O . LYS A 1 78 ? -34.484 4.579 40.228 1.00 90.06 78 LYS A O 1
ATOM 652 N N . GLU A 1 79 ? -36.395 3.403 40.347 1.00 88.69 79 GLU A N 1
ATOM 653 C CA . GLU A 1 79 ? -36.368 3.014 38.939 1.00 88.69 79 GLU A CA 1
ATOM 654 C C . GLU A 1 79 ? -36.626 4.163 37.978 1.00 88.69 79 GLU A C 1
ATOM 656 O O . GLU A 1 79 ? -36.011 4.217 36.908 1.00 88.69 79 GLU A O 1
ATOM 661 N N . LEU A 1 80 ? -37.473 5.114 38.366 1.00 88.88 80 LEU A N 1
ATOM 662 C CA . LEU A 1 80 ? -37.644 6.368 37.636 1.00 88.88 80 LEU A CA 1
ATOM 663 C C . LEU A 1 80 ? -36.323 7.149 37.577 1.00 88.88 80 LEU A C 1
ATOM 665 O O . LEU A 1 80 ? -35.897 7.557 36.496 1.00 88.88 80 LEU A O 1
ATOM 669 N N . ALA A 1 81 ? -35.629 7.282 38.711 1.00 88.12 81 ALA A N 1
ATOM 670 C CA . ALA A 1 81 ? -34.335 7.962 38.785 1.00 88.12 81 ALA A CA 1
ATOM 671 C C . ALA A 1 81 ? -33.231 7.240 37.993 1.00 88.12 81 ALA A C 1
ATOM 673 O O . ALA A 1 81 ? -32.387 7.874 37.360 1.00 88.12 81 ALA A O 1
ATOM 674 N N . GLN A 1 82 ? -33.220 5.906 37.994 1.00 85.00 82 GLN A N 1
ATOM 675 C CA . GLN A 1 82 ? -32.262 5.130 37.209 1.00 85.00 82 GLN A CA 1
ATOM 676 C C . GLN A 1 82 ? -32.532 5.244 35.704 1.00 85.00 82 GLN A C 1
ATOM 678 O O . GLN A 1 82 ? -31.595 5.379 34.911 1.00 85.00 82 GLN A O 1
ATOM 683 N N . SER A 1 83 ? -33.803 5.208 35.310 1.00 86.00 83 SER A N 1
ATOM 684 C CA . SER A 1 83 ? -34.216 5.196 33.905 1.00 86.00 83 SER A CA 1
ATOM 685 C C . SER A 1 83 ? -34.145 6.568 33.237 1.00 86.00 83 SER A C 1
ATOM 687 O O . SER A 1 83 ? -34.086 6.615 32.010 1.00 86.00 83 SER A O 1
ATOM 689 N N . SER A 1 84 ? -34.052 7.657 34.005 1.00 84.62 84 SER A N 1
ATOM 690 C CA . SER A 1 84 ? -33.885 9.027 33.499 1.00 84.62 84 SER A CA 1
ATOM 691 C C . SER A 1 84 ? -32.432 9.434 33.208 1.00 84.62 84 SER A C 1
ATOM 693 O O . SER A 1 84 ? -32.191 10.494 32.635 1.00 84.62 84 SER A O 1
ATOM 695 N N . ARG A 1 85 ? -31.435 8.607 33.559 1.00 83.69 85 ARG A N 1
ATOM 696 C CA . ARG A 1 85 ? -30.008 8.907 33.308 1.00 83.69 85 ARG A CA 1
ATOM 697 C C . ARG A 1 85 ? -29.721 9.052 31.791 1.00 83.69 85 ARG A C 1
ATOM 699 O O . ARG A 1 85 ? -30.376 8.390 30.992 1.00 83.69 85 ARG A O 1
ATOM 706 N N . PRO A 1 86 ? -28.710 9.803 31.334 1.00 84.38 86 PRO A N 1
ATOM 707 C CA . PRO A 1 86 ? -28.383 9.869 29.903 1.00 84.38 86 PRO A CA 1
ATOM 708 C C . PRO A 1 86 ? -27.979 8.507 29.308 1.00 84.38 86 PRO A C 1
ATOM 710 O O . PRO A 1 86 ? -27.381 7.682 30.003 1.00 84.38 86 PRO A O 1
ATOM 713 N N . PHE A 1 87 ? -28.291 8.264 28.030 1.00 78.56 87 PHE A N 1
ATOM 714 C CA . PHE A 1 87 ? -27.928 7.023 27.323 1.00 78.56 87 PHE A CA 1
ATOM 715 C C . PHE A 1 87 ? -26.451 6.957 26.910 1.00 78.56 87 PHE A C 1
ATOM 717 O O . PHE A 1 87 ? -25.916 5.858 26.776 1.00 78.56 87 PHE A O 1
ATOM 724 N N . ASP A 1 88 ? -25.793 8.108 26.766 1.00 77.44 88 ASP A N 1
ATOM 725 C CA . ASP A 1 88 ? -24.415 8.221 26.264 1.00 77.44 88 ASP A CA 1
ATOM 726 C C . ASP A 1 88 ? -23.388 8.489 27.377 1.00 77.44 88 ASP A C 1
ATOM 728 O O . ASP A 1 88 ? -22.268 8.935 27.130 1.00 77.44 88 ASP A O 1
ATOM 732 N N . LEU A 1 89 ? -23.764 8.232 28.633 1.00 74.81 89 LEU A N 1
ATOM 733 C CA . LEU A 1 89 ? -22.877 8.427 29.774 1.00 74.81 89 LEU A CA 1
ATOM 734 C C . LEU A 1 89 ? -21.841 7.300 29.840 1.00 74.81 89 LEU A C 1
ATOM 736 O O . LEU A 1 89 ? -22.173 6.200 30.253 1.00 74.81 89 LEU A O 1
ATOM 740 N N . ASP A 1 90 ? -20.580 7.557 29.509 1.00 73.69 90 ASP A N 1
ATOM 741 C CA . ASP A 1 90 ? -19.519 6.575 29.757 1.00 73.69 90 ASP A CA 1
ATOM 742 C C . ASP A 1 90 ? -19.339 6.369 31.278 1.00 73.69 90 ASP A C 1
ATOM 744 O O . ASP A 1 90 ? -18.951 7.314 31.970 1.00 73.69 90 ASP A O 1
ATOM 748 N N . PRO A 1 91 ? -19.619 5.170 31.828 1.00 74.31 91 PRO A N 1
ATOM 749 C CA . PRO A 1 91 ? -19.513 4.909 33.266 1.00 74.31 91 PRO A CA 1
ATOM 750 C C . PRO A 1 91 ? -18.059 4.878 33.760 1.00 74.31 91 PRO A C 1
ATOM 752 O O . PRO A 1 91 ? -17.823 4.820 34.967 1.00 74.31 91 PRO A O 1
ATOM 755 N N . ARG A 1 92 ? -17.086 4.834 32.843 1.00 78.62 92 ARG A N 1
ATOM 756 C CA . ARG A 1 92 ? -15.674 4.641 33.160 1.00 78.62 92 ARG A CA 1
ATOM 757 C C . ARG A 1 92 ? -15.068 5.920 33.717 1.00 78.62 92 ARG A C 1
ATOM 759 O O . ARG A 1 92 ? -15.314 7.020 33.220 1.00 78.62 92 ARG A O 1
ATOM 766 N N . GLY A 1 93 ? -14.190 5.765 34.704 1.00 85.50 93 GLY A N 1
ATOM 767 C CA . GLY A 1 93 ? -13.382 6.877 35.203 1.00 85.50 93 GLY A CA 1
ATOM 768 C C . GLY A 1 93 ? -12.440 7.420 34.121 1.00 85.50 93 GLY A C 1
ATOM 769 O O . GLY A 1 93 ? -12.036 6.695 33.211 1.00 85.50 93 GLY A O 1
ATOM 770 N N . GLU A 1 94 ? -12.027 8.684 34.237 1.00 86.94 94 GLU A N 1
ATOM 771 C CA . GLU A 1 94 ? -11.160 9.359 33.253 1.00 86.94 94 GLU A CA 1
ATOM 772 C C . GLU A 1 94 ? -9.899 8.545 32.914 1.00 86.94 94 GLU A C 1
ATOM 774 O O . GLU A 1 94 ? -9.538 8.363 31.749 1.00 86.94 94 GLU A O 1
ATOM 779 N N . ARG A 1 95 ? -9.259 7.968 33.938 1.00 87.19 95 ARG A N 1
ATOM 780 C CA . ARG A 1 95 ? -8.048 7.153 33.781 1.00 87.19 95 ARG A CA 1
ATOM 781 C C . ARG A 1 95 ? -8.289 5.894 32.942 1.00 87.19 95 ARG A C 1
ATOM 783 O O . ARG A 1 95 ? -7.397 5.473 32.207 1.00 87.19 95 ARG A O 1
ATOM 790 N N . GLU A 1 96 ? -9.464 5.286 33.055 1.00 87.00 96 GLU A N 1
ATOM 791 C CA . GLU A 1 96 ? -9.853 4.112 32.274 1.00 87.00 96 GLU A CA 1
ATOM 792 C C . GLU A 1 96 ? -10.224 4.504 30.839 1.00 87.00 96 GLU A C 1
ATOM 794 O O . GLU A 1 96 ? -9.755 3.861 29.897 1.00 87.00 96 GLU A O 1
ATOM 799 N N . ARG A 1 97 ? -10.969 5.603 30.661 1.00 84.38 97 ARG A N 1
ATOM 800 C CA . ARG A 1 97 ? -11.296 6.165 29.339 1.00 84.38 97 ARG A CA 1
ATOM 801 C C . ARG A 1 97 ? -10.037 6.451 28.531 1.00 84.38 97 ARG A C 1
ATOM 803 O O . ARG A 1 97 ? -9.896 5.939 27.422 1.00 84.38 97 ARG A O 1
ATOM 810 N N . LYS A 1 98 ? -9.065 7.139 29.134 1.00 90.94 98 LYS A N 1
ATOM 811 C CA . LYS A 1 98 ? -7.770 7.426 28.505 1.00 90.94 98 LYS A CA 1
ATOM 812 C C . LYS A 1 98 ? -7.012 6.152 28.125 1.00 90.94 98 LYS A C 1
ATOM 814 O O . LYS A 1 98 ? -6.508 6.044 27.012 1.00 90.94 98 LYS A O 1
ATOM 819 N N . ARG A 1 99 ? -6.964 5.147 29.013 1.00 90.88 99 ARG A N 1
ATOM 820 C CA . ARG A 1 99 ? -6.337 3.845 28.707 1.00 90.88 99 ARG A CA 1
ATOM 821 C C . ARG A 1 99 ? -7.009 3.151 27.523 1.00 90.88 99 ARG A C 1
ATOM 823 O O . ARG A 1 99 ? -6.314 2.582 26.682 1.00 90.88 99 ARG A O 1
ATOM 830 N N . TYR A 1 100 ? -8.337 3.190 27.462 1.00 86.50 100 TYR A N 1
ATOM 831 C CA . TYR A 1 100 ? -9.101 2.613 26.362 1.00 86.50 100 TYR A CA 1
ATOM 832 C C . TYR A 1 100 ? -8.835 3.346 25.045 1.00 86.50 100 TYR A C 1
ATOM 834 O O . TYR A 1 100 ? -8.528 2.702 24.046 1.00 86.50 100 TYR A O 1
ATOM 842 N N . GLU A 1 101 ? -8.886 4.676 25.042 1.00 90.38 101 GLU A N 1
ATOM 843 C CA . GLU A 1 101 ? -8.579 5.506 23.871 1.00 90.38 101 GLU A CA 1
ATOM 844 C C . GLU A 1 101 ? -7.143 5.280 23.376 1.00 90.38 101 GLU A C 1
ATOM 846 O O . GLU A 1 101 ? -6.915 5.088 22.179 1.00 90.38 101 GLU A O 1
ATOM 851 N N . ASP A 1 102 ? -6.174 5.197 24.290 1.00 94.31 102 ASP A N 1
ATOM 852 C CA . ASP A 1 102 ? -4.784 4.866 23.973 1.00 94.31 102 ASP A CA 1
ATOM 853 C C . ASP A 1 102 ? -4.649 3.466 23.357 1.00 94.31 102 ASP A C 1
ATOM 855 O O . ASP A 1 102 ? -3.892 3.279 22.399 1.00 94.31 102 ASP A O 1
ATOM 859 N N . ALA A 1 103 ? -5.376 2.473 23.876 1.00 94.69 103 ALA A N 1
ATOM 860 C CA . ALA A 1 103 ? -5.391 1.121 23.322 1.00 94.69 103 ALA A CA 1
ATOM 861 C C . ALA A 1 103 ? -6.035 1.083 21.928 1.00 94.69 103 ALA A C 1
ATOM 863 O O . ALA A 1 103 ? -5.480 0.467 21.015 1.00 94.69 103 ALA A O 1
ATOM 864 N N . GLN A 1 104 ? -7.156 1.783 21.733 1.00 92.75 104 GLN A N 1
ATOM 865 C CA . GLN A 1 104 ? -7.821 1.917 20.435 1.00 92.75 104 GLN A CA 1
ATOM 866 C C . GLN A 1 104 ? -6.893 2.565 19.407 1.00 92.75 104 GLN A C 1
ATOM 868 O O . GLN A 1 104 ? -6.717 2.029 18.311 1.00 92.75 104 GLN A O 1
ATOM 873 N N . ARG A 1 105 ? -6.215 3.656 19.782 1.00 94.81 105 ARG A N 1
ATOM 874 C CA . ARG A 1 105 ? -5.241 4.339 18.923 1.00 94.81 105 ARG A CA 1
ATOM 875 C C . ARG A 1 105 ? -4.097 3.411 18.513 1.00 94.81 105 ARG A C 1
ATOM 877 O O . ARG A 1 105 ? -3.827 3.269 17.320 1.00 94.81 105 ARG A O 1
ATOM 884 N N . LYS A 1 106 ? -3.479 2.714 19.474 1.00 94.81 106 LYS A N 1
ATOM 885 C CA . LYS A 1 106 ? -2.392 1.750 19.216 1.00 94.81 106 LYS A CA 1
ATOM 886 C C . LYS A 1 106 ? -2.841 0.588 18.326 1.00 94.81 106 LYS A C 1
ATOM 888 O O . LYS A 1 106 ? -2.095 0.171 17.438 1.00 94.81 106 LYS A O 1
ATOM 893 N N . ASN A 1 107 ? -4.053 0.073 18.535 1.00 94.56 107 ASN A N 1
ATOM 894 C CA . ASN A 1 107 ? -4.619 -0.990 17.704 1.00 94.56 107 ASN A CA 1
ATOM 895 C C . ASN A 1 107 ? -4.875 -0.501 16.276 1.00 94.56 107 ASN A C 1
ATOM 897 O O . ASN A 1 107 ? -4.515 -1.195 15.323 1.00 94.56 107 ASN A O 1
ATOM 901 N N . ALA A 1 108 ? -5.429 0.703 16.118 1.00 95.31 108 ALA A N 1
ATOM 902 C CA . ALA A 1 108 ? -5.666 1.313 14.815 1.00 95.31 108 ALA A CA 1
ATOM 903 C C . ALA A 1 108 ? -4.353 1.560 14.054 1.00 95.31 108 ALA A C 1
ATOM 905 O O . ALA A 1 108 ? -4.253 1.221 12.877 1.00 95.31 108 ALA A O 1
ATOM 906 N N . GLU A 1 109 ? -3.323 2.087 14.719 1.00 94.38 109 GLU A N 1
ATOM 907 C CA . GLU A 1 109 ? -1.974 2.243 14.154 1.00 94.38 109 GLU A CA 1
ATOM 908 C C . GLU A 1 109 ? -1.388 0.908 13.697 1.00 94.38 109 GLU A C 1
ATOM 910 O O . GLU A 1 109 ? -0.970 0.771 12.545 1.00 94.38 109 GLU A O 1
ATOM 915 N N . ARG A 1 110 ? -1.414 -0.107 14.570 1.00 95.69 110 ARG A N 1
ATOM 916 C CA . ARG A 1 110 ? -0.916 -1.449 14.245 1.00 95.69 110 ARG A CA 1
ATOM 917 C C . ARG A 1 110 ? -1.670 -2.056 13.063 1.00 95.69 110 ARG A C 1
ATOM 919 O O . ARG A 1 110 ? -1.052 -2.720 12.236 1.00 95.69 110 ARG A O 1
ATOM 926 N N . LEU A 1 111 ? -2.982 -1.836 12.976 1.00 96.88 111 LEU A N 1
ATOM 927 C CA . LEU A 1 111 ? -3.803 -2.298 11.861 1.00 96.88 111 LEU A CA 1
ATOM 928 C C . LEU A 1 111 ? -3.428 -1.594 10.550 1.00 96.88 111 LEU A C 1
ATOM 930 O O . LEU A 1 111 ? -3.321 -2.265 9.526 1.00 96.88 111 LEU A O 1
ATOM 934 N N . ARG A 1 112 ? -3.192 -0.275 10.569 1.00 97.38 112 ARG A N 1
ATOM 935 C CA . ARG A 1 112 ? -2.723 0.470 9.387 1.00 97.38 112 ARG A CA 1
ATOM 936 C C . ARG A 1 112 ? -1.372 -0.044 8.898 1.00 97.38 112 ARG A C 1
ATOM 938 O O . ARG A 1 112 ? -1.229 -0.319 7.709 1.00 97.38 112 ARG A O 1
ATOM 945 N N . ASP A 1 113 ? -0.419 -0.231 9.809 1.00 97.56 113 ASP A N 1
ATOM 946 C CA . ASP A 1 113 ? 0.897 -0.785 9.475 1.00 97.56 113 ASP A CA 1
ATOM 947 C C . ASP A 1 113 ? 0.782 -2.213 8.934 1.00 97.56 113 ASP A C 1
ATOM 949 O O . ASP A 1 113 ? 1.450 -2.552 7.961 1.00 97.56 113 ASP A O 1
ATOM 953 N N . ARG A 1 114 ? -0.101 -3.037 9.516 1.00 98.06 114 ARG A N 1
ATOM 954 C CA . ARG A 1 114 ? -0.358 -4.399 9.035 1.00 98.06 114 ARG A CA 1
ATOM 955 C C . ARG A 1 114 ? -0.890 -4.403 7.607 1.00 98.06 114 ARG A C 1
ATOM 957 O O . ARG A 1 114 ? -0.315 -5.081 6.767 1.00 98.06 114 ARG A O 1
ATOM 964 N N . LYS A 1 115 ? -1.915 -3.597 7.319 1.00 98.19 115 LYS A N 1
ATOM 965 C CA . LYS A 1 115 ? -2.470 -3.460 5.963 1.00 98.19 115 LYS A CA 1
ATOM 966 C C . LYS A 1 115 ? -1.422 -2.958 4.967 1.00 98.19 115 LYS A C 1
ATOM 968 O O . LYS A 1 115 ? -1.406 -3.380 3.818 1.00 98.19 115 LYS A O 1
ATOM 973 N N . GLN A 1 116 ? -0.547 -2.037 5.376 1.00 98.00 116 GLN A N 1
ATOM 974 C CA . GLN A 1 116 ? 0.545 -1.580 4.516 1.00 98.00 116 GLN A CA 1
ATOM 975 C C . GLN A 1 116 ? 1.546 -2.705 4.232 1.00 98.00 116 GLN A C 1
ATOM 977 O O . GLN A 1 116 ? 1.885 -2.921 3.075 1.00 98.00 116 GLN A O 1
ATOM 982 N N . TRP A 1 117 ? 1.967 -3.438 5.261 1.00 98.00 117 TRP A N 1
ATOM 983 C CA . TRP A 1 117 ? 2.881 -4.570 5.126 1.00 98.00 117 TRP A CA 1
ATOM 984 C C . TRP A 1 117 ? 2.308 -5.685 4.242 1.00 98.00 117 TRP A C 1
ATOM 986 O O . TRP A 1 117 ? 3.006 -6.178 3.364 1.00 98.00 117 TRP A O 1
ATOM 996 N N . GLU A 1 118 ? 1.033 -6.037 4.420 1.00 97.62 118 GLU A N 1
ATOM 997 C CA . GLU A 1 118 ? 0.331 -7.023 3.586 1.00 97.62 118 GLU A CA 1
ATOM 998 C C . GLU A 1 118 ? 0.287 -6.588 2.114 1.00 97.62 118 GLU A C 1
ATOM 1000 O O . GLU A 1 118 ? 0.581 -7.397 1.239 1.00 97.62 118 GLU A O 1
ATOM 1005 N N . ARG A 1 119 ? 0.013 -5.304 1.834 1.00 97.62 119 ARG A N 1
ATOM 1006 C CA . ARG A 1 119 ? 0.051 -4.762 0.462 1.00 97.62 119 ARG A CA 1
ATOM 1007 C C . ARG A 1 119 ? 1.439 -4.845 -0.164 1.00 97.62 119 ARG A C 1
ATOM 1009 O O . ARG A 1 119 ? 1.560 -5.268 -1.305 1.00 97.62 119 ARG A O 1
ATOM 1016 N N . TYR A 1 120 ? 2.477 -4.463 0.575 1.00 97.56 120 TYR A N 1
ATOM 1017 C CA . TYR A 1 120 ? 3.854 -4.540 0.081 1.00 97.56 120 TYR A CA 1
ATOM 1018 C C . TYR A 1 120 ? 4.243 -5.984 -0.219 1.00 97.56 120 TYR A C 1
ATOM 1020 O O . TYR A 1 120 ? 4.788 -6.268 -1.276 1.00 97.56 120 TYR A O 1
ATOM 1028 N N . ARG A 1 121 ? 3.878 -6.903 0.677 1.00 96.25 121 ARG A N 1
ATOM 1029 C CA . ARG A 1 121 ? 4.149 -8.332 0.531 1.00 96.25 121 ARG A CA 1
ATOM 1030 C C . ARG A 1 121 ? 3.416 -8.963 -0.654 1.00 96.25 121 ARG A C 1
ATOM 1032 O O . ARG A 1 121 ? 3.948 -9.888 -1.252 1.00 96.25 121 ARG A O 1
ATOM 1039 N N . ALA A 1 122 ? 2.214 -8.484 -0.974 1.00 95.69 122 ALA A N 1
ATOM 1040 C CA . ALA A 1 122 ? 1.457 -8.940 -2.137 1.00 95.69 122 ALA A CA 1
ATOM 1041 C C . ALA A 1 122 ? 2.077 -8.478 -3.467 1.00 95.69 122 ALA A C 1
ATOM 1043 O O . ALA A 1 122 ? 2.013 -9.214 -4.440 1.00 95.69 122 ALA A O 1
ATOM 1044 N N . VAL A 1 123 ? 2.675 -7.282 -3.501 1.00 95.00 123 VAL A N 1
ATOM 1045 C CA . VAL A 1 123 ? 3.267 -6.700 -4.721 1.00 95.00 123 VAL A CA 1
ATOM 1046 C C . VAL A 1 123 ? 4.713 -7.154 -4.935 1.00 95.00 123 VAL A C 1
ATOM 1048 O O . VAL A 1 123 ? 5.086 -7.483 -6.050 1.00 95.00 123 VAL A O 1
ATOM 1051 N N . LEU A 1 124 ? 5.533 -7.167 -3.881 1.00 94.56 124 LEU A N 1
ATOM 1052 C CA . LEU A 1 124 ? 6.977 -7.433 -3.969 1.00 94.56 124 LEU A CA 1
ATOM 1053 C C . LEU A 1 124 ? 7.368 -8.894 -3.715 1.00 94.56 124 LEU A C 1
ATOM 1055 O O . LEU A 1 124 ? 8.536 -9.250 -3.867 1.00 94.56 124 LEU A O 1
ATOM 1059 N N . GLY A 1 125 ? 6.426 -9.724 -3.268 1.00 92.88 125 GLY A N 1
ATOM 1060 C CA . GLY A 1 125 ? 6.707 -11.089 -2.837 1.00 92.88 125 GLY A CA 1
ATOM 1061 C C . GLY A 1 125 ? 7.182 -11.185 -1.385 1.00 92.88 125 GLY A C 1
ATOM 1062 O O . GLY A 1 125 ? 7.428 -10.195 -0.681 1.00 92.88 125 GLY A O 1
ATOM 1063 N N . LYS A 1 126 ? 7.268 -12.418 -0.881 1.00 92.75 126 LYS A N 1
ATOM 1064 C CA . LYS A 1 126 ? 7.612 -12.699 0.526 1.00 92.75 126 LYS A CA 1
ATOM 1065 C C . LYS A 1 126 ? 9.113 -12.550 0.779 1.00 92.75 126 LYS A C 1
ATOM 1067 O O . LYS A 1 126 ? 9.497 -12.240 1.903 1.00 92.75 126 LYS A O 1
ATOM 1072 N N . GLU A 1 127 ? 9.915 -12.781 -0.247 1.00 90.19 127 GLU A N 1
ATOM 1073 C CA . GLU A 1 127 ? 11.372 -12.749 -0.271 1.00 90.19 127 GLU A CA 1
ATOM 1074 C C . GLU A 1 127 ? 11.931 -11.322 -0.178 1.00 90.19 127 GLU A C 1
ATOM 1076 O O . GLU A 1 127 ? 12.880 -11.090 0.567 1.00 90.19 127 GLU A O 1
ATOM 1081 N N . ASN A 1 128 ? 11.280 -10.347 -0.825 1.00 91.00 128 ASN A N 1
ATOM 1082 C CA . ASN A 1 128 ? 11.726 -8.947 -0.859 1.00 91.00 128 ASN A CA 1
ATOM 1083 C C . ASN A 1 128 ? 11.076 -8.072 0.226 1.00 91.00 128 ASN A C 1
ATOM 1085 O O . ASN A 1 128 ? 11.283 -6.861 0.271 1.00 91.00 128 ASN A O 1
ATOM 1089 N N . THR A 1 129 ? 10.279 -8.665 1.118 1.00 94.31 129 THR A N 1
ATOM 1090 C CA . THR A 1 129 ? 9.527 -7.939 2.151 1.00 94.31 129 THR A CA 1
ATOM 1091 C C . THR A 1 129 ? 9.921 -8.438 3.545 1.00 94.31 129 THR A C 1
ATOM 1093 O O . THR A 1 129 ? 10.189 -9.627 3.720 1.00 94.31 129 THR A O 1
ATOM 1096 N N . PRO A 1 130 ? 9.920 -7.592 4.598 1.00 96.12 130 PRO A N 1
ATOM 1097 C CA . PRO A 1 130 ? 10.237 -8.049 5.948 1.00 96.12 130 PRO A CA 1
ATOM 1098 C C . PRO A 1 130 ? 9.369 -9.231 6.382 1.00 96.12 130 PRO A C 1
ATOM 1100 O O . PRO A 1 130 ? 8.141 -9.173 6.308 1.00 96.12 130 PRO A O 1
ATOM 1103 N N . ARG A 1 131 ? 10.004 -10.278 6.921 1.00 95.19 131 ARG A N 1
ATOM 1104 C CA . ARG A 1 131 ? 9.326 -11.517 7.339 1.00 95.19 131 ARG A CA 1
ATOM 1105 C C . ARG A 1 131 ? 8.239 -11.298 8.397 1.00 95.19 131 ARG A C 1
ATOM 1107 O O . ARG A 1 131 ? 7.292 -12.076 8.472 1.00 95.19 131 ARG A O 1
ATOM 1114 N N . THR A 1 132 ? 8.366 -10.261 9.229 1.00 97.38 132 THR A N 1
ATOM 1115 C CA . THR A 1 132 ? 7.421 -9.975 10.316 1.00 97.38 132 THR A CA 1
ATOM 1116 C C . THR A 1 132 ? 6.948 -8.524 10.313 1.00 97.38 132 THR A C 1
ATOM 1118 O O . THR A 1 132 ? 7.701 -7.601 9.998 1.00 97.38 132 THR A O 1
ATOM 1121 N N . LEU A 1 133 ? 5.714 -8.307 10.784 1.00 97.00 133 LEU A N 1
ATOM 1122 C CA . LEU A 1 133 ? 5.165 -6.966 11.005 1.00 97.00 133 LEU A CA 1
ATOM 1123 C C . LEU A 1 133 ? 6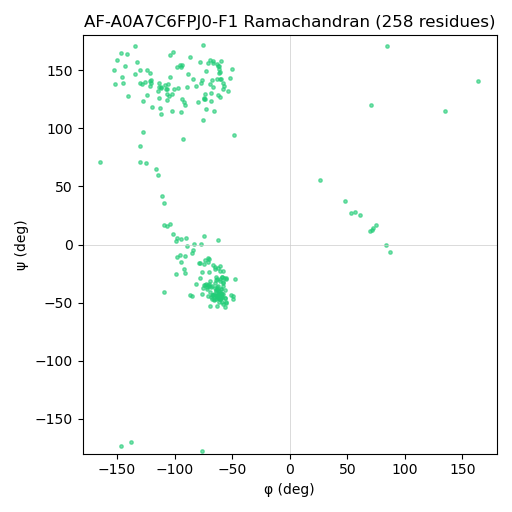.016 -6.142 11.986 1.00 97.00 133 LEU A C 1
ATOM 1125 O O . LEU A 1 133 ? 6.102 -4.924 11.859 1.00 97.00 133 LEU A O 1
ATOM 1129 N N . SER A 1 134 ? 6.645 -6.784 12.975 1.00 96.94 134 SER A N 1
ATOM 1130 C CA . SER A 1 134 ? 7.509 -6.081 13.931 1.00 96.94 134 SER A CA 1
ATOM 1131 C C . SER A 1 134 ? 8.732 -5.476 13.236 1.00 96.94 134 SER A C 1
ATOM 1133 O O . SER A 1 134 ? 9.002 -4.287 13.411 1.00 96.94 134 SER A O 1
ATOM 1135 N N . ALA A 1 135 ? 9.405 -6.259 12.383 1.00 97.38 135 ALA A N 1
ATOM 1136 C CA . ALA A 1 135 ? 10.540 -5.796 11.587 1.00 97.38 135 ALA A CA 1
ATOM 1137 C C . ALA A 1 135 ? 10.133 -4.655 10.642 1.00 97.38 135 ALA A C 1
ATOM 1139 O O . ALA A 1 135 ? 10.771 -3.604 10.648 1.00 97.38 135 ALA A O 1
ATOM 1140 N N . PHE A 1 136 ? 9.006 -4.805 9.936 1.00 98.00 136 PHE A N 1
ATOM 1141 C CA . PHE A 1 136 ? 8.441 -3.755 9.080 1.00 98.00 136 PHE A CA 1
ATOM 1142 C C . PHE A 1 136 ? 8.187 -2.444 9.846 1.00 98.00 136 PHE A C 1
ATOM 1144 O O . PHE A 1 136 ? 8.574 -1.359 9.416 1.00 98.00 136 PHE A O 1
ATOM 1151 N N . ARG A 1 137 ? 7.579 -2.522 11.035 1.00 97.56 137 ARG A N 1
ATOM 1152 C CA . ARG A 1 137 ? 7.329 -1.338 11.873 1.00 97.56 137 ARG A CA 1
ATOM 1153 C C . ARG A 1 137 ? 8.607 -0.741 12.451 1.00 97.56 137 ARG A C 1
ATOM 1155 O O . ARG A 1 137 ? 8.629 0.453 12.738 1.00 97.56 137 ARG A O 1
ATOM 1162 N N . SER A 1 138 ? 9.624 -1.557 12.717 1.00 97.19 138 SER A N 1
ATOM 1163 C CA . SER A 1 138 ? 10.920 -1.101 13.226 1.00 97.19 138 SER A CA 1
ATOM 1164 C C . SER A 1 138 ? 11.668 -0.307 12.156 1.00 97.19 138 SER A C 1
ATOM 1166 O O . SER A 1 138 ? 11.980 0.857 12.397 1.00 97.19 138 SER A O 1
ATOM 1168 N N . MET A 1 139 ? 11.836 -0.870 10.956 1.00 97.06 139 MET A N 1
ATOM 1169 C CA . MET A 1 139 ? 12.523 -0.198 9.847 1.00 97.06 139 MET A CA 1
ATOM 1170 C C . MET A 1 139 ? 11.801 1.081 9.394 1.00 97.06 139 MET A C 1
ATOM 1172 O O . MET A 1 139 ? 12.449 2.094 9.143 1.00 97.06 139 MET A O 1
ATOM 1176 N N . LYS A 1 140 ? 10.458 1.075 9.381 1.00 97.25 140 LYS A N 1
ATOM 1177 C CA . LYS A 1 140 ? 9.637 2.250 9.053 1.00 97.25 140 LYS A CA 1
ATOM 1178 C C . LYS A 1 140 ? 9.835 3.390 10.051 1.00 97.25 140 LYS A C 1
ATOM 1180 O O . LYS A 1 140 ? 9.981 4.535 9.646 1.00 97.25 140 LYS A O 1
ATOM 1185 N N . ARG A 1 141 ? 9.851 3.090 11.356 1.00 96.50 141 ARG A N 1
ATOM 1186 C CA . ARG A 1 141 ? 10.083 4.103 12.404 1.00 96.50 141 ARG A CA 1
ATOM 1187 C C . ARG A 1 141 ? 11.506 4.648 12.382 1.00 96.50 141 ARG A C 1
ATOM 1189 O O . ARG A 1 141 ? 11.690 5.827 12.640 1.00 96.50 141 ARG A O 1
ATOM 1196 N N . ALA A 1 142 ? 12.481 3.794 12.083 1.00 97.31 142 ALA A N 1
ATOM 1197 C CA . ALA A 1 142 ? 13.877 4.195 11.955 1.00 97.31 142 ALA A CA 1
ATOM 1198 C C . ALA A 1 142 ? 14.164 4.974 10.659 1.00 97.31 142 ALA A C 1
ATOM 1200 O O . ALA A 1 142 ? 15.245 5.536 10.532 1.00 97.31 142 ALA A O 1
ATOM 1201 N N . ASN A 1 143 ? 13.236 4.970 9.691 1.00 96.75 143 ASN A N 1
ATOM 1202 C CA . ASN A 1 143 ? 13.464 5.451 8.327 1.00 96.75 143 ASN A CA 1
ATOM 1203 C C . ASN A 1 143 ? 14.764 4.893 7.707 1.00 96.75 143 ASN A C 1
ATOM 1205 O O . ASN A 1 143 ? 15.492 5.599 7.012 1.00 96.75 143 ASN A O 1
ATOM 1209 N N . SER A 1 144 ? 15.071 3.625 8.004 1.00 97.31 144 SER A N 1
ATOM 1210 C CA . SER A 1 144 ? 16.318 2.976 7.581 1.00 97.31 144 SER A CA 1
ATOM 1211 C C . SER A 1 144 ? 16.454 2.951 6.057 1.00 97.31 144 SER A C 1
ATOM 1213 O O . SER A 1 144 ? 15.440 2.915 5.365 1.00 97.31 144 SER A O 1
ATOM 1215 N N . GLU A 1 145 ? 17.668 2.827 5.532 1.00 96.56 145 GLU A N 1
ATOM 1216 C CA . GLU A 1 145 ? 17.927 2.648 4.094 1.00 96.56 145 GLU A CA 1
ATOM 1217 C C . GLU A 1 145 ? 17.060 1.539 3.469 1.00 96.56 145 GLU A C 1
ATOM 1219 O O . GLU A 1 145 ? 16.307 1.792 2.534 1.00 96.56 145 GLU A O 1
ATOM 1224 N N . LYS A 1 146 ? 16.981 0.368 4.116 1.00 95.56 146 LYS A N 1
ATOM 1225 C CA . LYS A 1 146 ? 16.100 -0.736 3.688 1.00 95.56 146 LYS A CA 1
ATOM 1226 C C . LYS A 1 146 ? 14.621 -0.348 3.562 1.00 95.56 146 LYS A C 1
ATOM 1228 O O . LYS A 1 146 ? 13.886 -0.961 2.799 1.00 95.56 146 LYS A O 1
ATOM 1233 N N . TRP A 1 147 ? 14.141 0.619 4.349 1.00 96.94 147 TRP A N 1
ATOM 1234 C CA . TRP A 1 147 ? 12.756 1.111 4.266 1.00 96.94 147 TRP A CA 1
ATOM 1235 C C . TRP A 1 147 ? 12.558 2.004 3.042 1.00 96.94 147 TRP A C 1
ATOM 1237 O O . TRP A 1 147 ? 11.506 1.943 2.397 1.00 96.94 147 TRP A O 1
ATOM 1247 N N . GLN A 1 148 ? 13.573 2.803 2.720 1.00 96.88 148 GLN A N 1
ATOM 1248 C CA . GLN A 1 148 ? 13.600 3.644 1.531 1.00 96.88 148 GLN A CA 1
ATOM 1249 C C . GLN A 1 148 ? 13.670 2.773 0.274 1.00 96.88 148 GLN A C 1
ATOM 1251 O O . GLN A 1 148 ? 12.833 2.948 -0.609 1.00 96.88 148 GLN A O 1
ATOM 1256 N N . GLU A 1 149 ? 14.554 1.770 0.253 1.00 95.50 149 GLU A N 1
ATOM 1257 C CA . GLU A 1 149 ? 14.626 0.755 -0.807 1.00 95.50 149 GLU A CA 1
ATOM 1258 C C . GLU A 1 149 ? 13.290 0.033 -0.987 1.00 95.50 149 GLU A C 1
ATOM 1260 O O . GLU A 1 149 ? 12.719 0.075 -2.068 1.00 95.50 149 GLU A O 1
ATOM 1265 N N . LEU A 1 150 ? 12.722 -0.536 0.083 1.00 96.75 150 LEU A N 1
ATOM 1266 C CA . LEU A 1 150 ? 11.436 -1.241 0.033 1.00 96.75 150 LEU A CA 1
ATOM 1267 C C . LEU A 1 150 ? 10.307 -0.352 -0.523 1.00 96.75 150 LEU A C 1
ATOM 1269 O O . LEU A 1 150 ? 9.428 -0.814 -1.247 1.00 96.75 150 LEU A O 1
ATOM 1273 N N . THR A 1 151 ? 10.301 0.933 -0.160 1.00 97.12 151 THR A N 1
ATOM 1274 C CA . THR A 1 151 ? 9.311 1.898 -0.659 1.00 97.12 151 THR A CA 1
ATOM 1275 C C . THR A 1 151 ? 9.552 2.258 -2.122 1.00 97.12 151 THR A C 1
ATOM 1277 O O . THR A 1 151 ? 8.580 2.435 -2.856 1.00 97.12 151 THR A O 1
ATOM 1280 N N . SER A 1 152 ? 10.814 2.362 -2.539 1.00 95.69 152 SER A N 1
ATOM 1281 C CA . SER A 1 152 ? 11.208 2.567 -3.933 1.00 95.69 152 SER A CA 1
ATOM 1282 C C . SER A 1 152 ? 10.784 1.378 -4.791 1.00 95.69 152 SER A C 1
ATOM 1284 O O . SER A 1 152 ? 10.010 1.550 -5.730 1.00 95.69 152 SER A O 1
ATOM 1286 N N . ASP A 1 153 ? 11.163 0.166 -4.380 1.00 96.12 153 ASP A N 1
ATOM 1287 C CA . ASP A 1 153 ? 10.823 -1.087 -5.052 1.00 96.12 153 ASP A CA 1
ATOM 1288 C C . ASP A 1 153 ? 9.300 -1.221 -5.191 1.00 96.12 153 ASP A C 1
ATOM 1290 O O . ASP A 1 153 ? 8.796 -1.462 -6.284 1.00 96.12 153 ASP A O 1
ATOM 1294 N N . TYR A 1 154 ? 8.537 -0.956 -4.123 1.00 97.00 154 TYR A N 1
ATOM 1295 C CA . TYR A 1 154 ? 7.070 -0.976 -4.175 1.00 97.00 154 TYR A CA 1
ATOM 1296 C C . TYR A 1 154 ? 6.495 -0.008 -5.218 1.00 97.00 154 TYR A C 1
ATOM 1298 O O . TYR A 1 154 ? 5.553 -0.352 -5.931 1.00 97.00 154 TYR A O 1
ATOM 1306 N N . ARG A 1 155 ? 7.035 1.214 -5.310 1.00 95.31 155 ARG A N 1
ATOM 1307 C CA . ARG A 1 155 ? 6.566 2.218 -6.276 1.00 95.31 155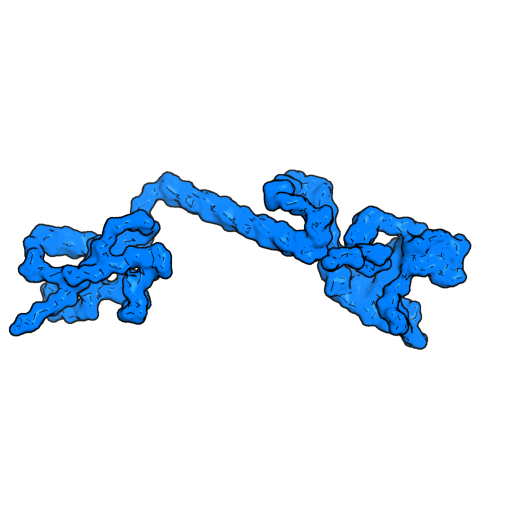 ARG A CA 1
ATOM 1308 C C . ARG A 1 155 ? 6.891 1.809 -7.706 1.00 95.31 155 ARG A C 1
ATOM 1310 O O . ARG A 1 155 ? 6.009 1.908 -8.552 1.00 95.31 155 ARG A O 1
ATOM 1317 N N . GLU A 1 156 ? 8.109 1.347 -7.963 1.00 95.31 156 GLU A N 1
ATOM 1318 C CA . GLU A 1 156 ? 8.548 0.948 -9.303 1.00 95.31 156 GLU A CA 1
ATOM 1319 C C . GLU A 1 156 ? 7.811 -0.301 -9.793 1.00 95.31 156 GLU A C 1
ATOM 1321 O O . GLU A 1 156 ? 7.286 -0.304 -10.906 1.00 95.31 156 GLU A O 1
ATOM 1326 N N . VAL A 1 157 ? 7.637 -1.313 -8.938 1.00 95.94 157 VAL A N 1
ATOM 1327 C CA . VAL A 1 157 ? 6.860 -2.512 -9.290 1.00 95.94 157 VAL A CA 1
ATOM 1328 C C . VAL A 1 157 ? 5.395 -2.170 -9.566 1.00 95.94 157 VAL A C 1
ATOM 1330 O O . VAL A 1 157 ? 4.811 -2.694 -10.508 1.00 95.94 157 VAL A O 1
ATOM 1333 N N . LEU A 1 158 ? 4.791 -1.218 -8.844 1.00 95.44 158 LEU A N 1
ATOM 1334 C CA . LEU A 1 158 ? 3.447 -0.738 -9.189 1.00 95.44 158 LEU A CA 1
ATOM 1335 C C . LEU A 1 158 ? 3.369 -0.054 -10.561 1.00 95.44 158 LEU A C 1
ATOM 1337 O O . LEU A 1 158 ? 2.298 -0.060 -11.169 1.00 95.44 158 LEU A O 1
ATOM 1341 N N . LYS A 1 159 ? 4.441 0.586 -11.039 1.00 95.38 159 LYS A N 1
ATOM 1342 C CA . LYS A 1 159 ? 4.478 1.129 -12.407 1.00 95.38 159 LYS A CA 1
ATOM 1343 C C . LYS A 1 159 ? 4.566 -0.008 -13.423 1.00 95.38 159 LYS A C 1
ATOM 1345 O O . LYS A 1 159 ? 3.787 -0.017 -14.367 1.00 95.38 159 LYS A O 1
ATOM 1350 N N . ILE A 1 160 ? 5.423 -0.999 -13.169 1.00 95.75 160 ILE A N 1
ATOM 1351 C CA . ILE A 1 160 ? 5.571 -2.199 -14.008 1.00 95.75 160 ILE A CA 1
ATOM 1352 C C . ILE A 1 160 ? 4.252 -2.978 -14.114 1.00 95.75 160 ILE A C 1
ATOM 1354 O O . ILE A 1 160 ? 3.872 -3.397 -15.199 1.00 95.75 160 ILE A O 1
ATOM 1358 N N . LEU A 1 161 ? 3.506 -3.140 -13.018 1.00 94.69 161 LEU A N 1
ATOM 1359 C CA . LEU A 1 161 ? 2.208 -3.831 -13.036 1.00 94.69 161 LEU A CA 1
ATOM 1360 C C . LEU A 1 161 ? 1.136 -3.106 -13.863 1.00 94.69 161 LEU A C 1
ATOM 1362 O O . LEU A 1 161 ? 0.150 -3.721 -14.254 1.00 94.69 161 LEU A O 1
ATOM 1366 N N . ARG A 1 162 ? 1.307 -1.803 -14.105 1.00 95.12 162 ARG A N 1
ATOM 1367 C CA . ARG A 1 162 ? 0.409 -0.969 -14.919 1.00 95.12 162 ARG A CA 1
ATOM 1368 C C . ARG A 1 162 ? 1.022 -0.633 -16.277 1.00 95.12 162 ARG A C 1
ATOM 1370 O O . ARG A 1 162 ? 0.590 0.328 -16.908 1.00 95.12 162 ARG A O 1
ATOM 1377 N N . LYS A 1 163 ? 2.062 -1.365 -16.681 1.00 95.50 163 LYS A N 1
ATOM 1378 C CA . LYS A 1 163 ? 2.760 -1.105 -17.933 1.00 95.50 163 LYS A CA 1
ATOM 1379 C C . LYS A 1 163 ? 1.836 -1.291 -19.130 1.00 95.50 163 LYS A C 1
ATOM 1381 O O . LYS A 1 163 ? 0.882 -2.067 -19.082 1.00 95.50 163 LYS A O 1
ATOM 1386 N N . GLU A 1 164 ? 2.164 -0.587 -20.201 1.00 95.75 164 GLU A N 1
ATOM 1387 C CA . GLU A 1 164 ? 1.535 -0.773 -21.503 1.00 95.75 164 GLU A CA 1
ATOM 1388 C C . GLU A 1 164 ? 2.490 -1.528 -22.428 1.00 95.75 164 GLU A C 1
ATOM 1390 O O . GLU A 1 164 ? 3.637 -1.113 -22.616 1.00 95.75 164 GLU A O 1
ATOM 1395 N N . ASP A 1 165 ? 1.998 -2.607 -23.027 1.00 95.06 165 ASP A N 1
ATOM 1396 C CA . ASP A 1 165 ? 2.761 -3.411 -23.973 1.00 95.06 165 ASP A CA 1
ATOM 1397 C C . ASP A 1 165 ? 2.505 -2.905 -25.400 1.00 95.06 165 ASP A C 1
ATOM 1399 O O . ASP A 1 165 ? 1.368 -2.852 -25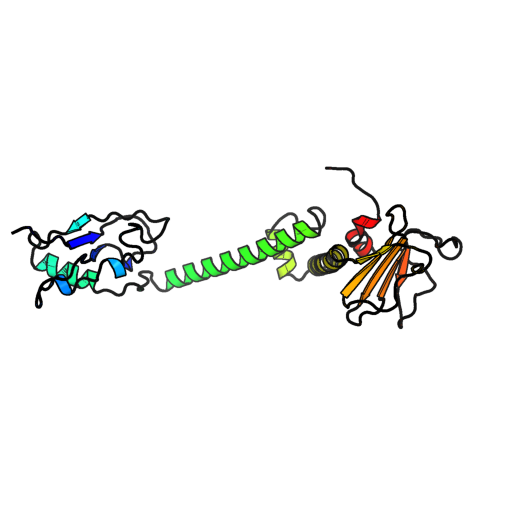.875 1.00 95.06 165 ASP A O 1
ATOM 1403 N N . ILE A 1 166 ? 3.576 -2.526 -26.093 1.00 94.06 166 ILE A N 1
ATOM 1404 C CA . ILE A 1 166 ? 3.574 -2.132 -27.499 1.00 94.06 166 ILE A CA 1
ATOM 1405 C C . ILE A 1 166 ? 4.109 -3.307 -28.313 1.00 94.06 166 ILE A C 1
ATOM 1407 O O . ILE A 1 166 ? 5.283 -3.666 -28.200 1.00 94.06 166 ILE A O 1
ATOM 1411 N N . LEU A 1 167 ? 3.255 -3.886 -29.158 1.00 92.88 167 LEU A N 1
ATOM 1412 C CA . LEU A 1 167 ? 3.657 -4.951 -30.070 1.00 92.88 167 LEU A CA 1
ATOM 1413 C C . LEU A 1 167 ? 4.597 -4.400 -31.148 1.00 92.88 167 LEU A C 1
ATOM 1415 O O . LEU A 1 167 ? 4.309 -3.396 -31.800 1.00 92.88 167 LEU A O 1
ATOM 1419 N N . MET A 1 168 ? 5.720 -5.079 -31.340 1.00 88.62 168 MET A N 1
ATOM 1420 C CA . MET A 1 168 ? 6.698 -4.761 -32.361 1.00 88.62 168 MET A CA 1
ATOM 1421 C C . MET A 1 168 ? 6.138 -5.148 -33.729 1.00 88.62 168 MET A C 1
ATOM 1423 O O . MET A 1 168 ? 5.898 -6.318 -34.018 1.00 88.62 168 MET A O 1
ATOM 1427 N N . ASP A 1 169 ? 5.954 -4.154 -34.589 1.00 86.38 169 ASP A N 1
ATOM 1428 C CA . ASP A 1 169 ? 5.506 -4.333 -35.966 1.00 86.38 169 ASP A CA 1
ATOM 1429 C C . ASP A 1 169 ? 6.303 -3.417 -36.915 1.00 86.38 169 ASP A C 1
ATOM 1431 O O . ASP A 1 169 ? 7.305 -2.800 -36.537 1.00 86.38 169 ASP A O 1
ATOM 1435 N N . ARG A 1 170 ? 5.874 -3.320 -38.180 1.00 71.69 170 ARG A N 1
ATOM 1436 C CA . ARG A 1 170 ? 6.524 -2.452 -39.178 1.00 71.69 170 ARG A CA 1
ATOM 1437 C C . ARG A 1 170 ? 6.538 -0.968 -38.766 1.00 71.69 170 ARG A C 1
ATOM 1439 O O . ARG A 1 170 ? 7.421 -0.235 -39.206 1.00 71.69 170 ARG A O 1
ATOM 1446 N N . TYR A 1 171 ? 5.570 -0.519 -37.973 1.00 70.88 171 TYR A N 1
ATOM 1447 C CA . TYR A 1 171 ? 5.375 0.878 -37.581 1.00 70.88 171 TYR A CA 1
ATOM 1448 C C . TYR A 1 171 ? 5.951 1.188 -36.190 1.00 70.88 171 TYR A C 1
ATOM 1450 O O . TYR A 1 171 ? 6.369 2.317 -35.935 1.00 70.88 171 TYR A O 1
ATOM 1458 N N . HIS A 1 172 ? 6.055 0.185 -35.322 1.00 76.94 172 HIS A N 1
ATOM 1459 C CA . HIS A 1 172 ? 6.479 0.296 -33.931 1.00 76.94 172 HIS A CA 1
ATOM 1460 C C . HIS A 1 172 ? 7.780 -0.476 -33.692 1.00 76.94 172 HIS A C 1
ATOM 1462 O O . HIS A 1 172 ? 7.839 -1.444 -32.941 1.00 76.94 172 HIS A O 1
ATOM 1468 N N . ALA A 1 173 ? 8.867 -0.026 -34.324 1.00 83.31 173 ALA A N 1
ATOM 1469 C CA . ALA A 1 173 ? 10.197 -0.599 -34.096 1.00 83.31 173 ALA A CA 1
ATOM 1470 C C . ALA A 1 173 ? 10.867 -0.102 -32.796 1.00 83.31 173 ALA A C 1
ATOM 1472 O O . ALA A 1 173 ? 11.854 -0.693 -32.355 1.00 83.31 173 ALA A O 1
ATOM 1473 N N . ASN A 1 174 ? 10.362 0.993 -32.211 1.00 88.81 174 ASN A N 1
ATOM 1474 C CA . ASN A 1 174 ? 10.925 1.674 -31.044 1.00 88.81 174 ASN A CA 1
ATOM 1475 C C . ASN A 1 174 ? 9.817 2.203 -30.122 1.00 88.81 174 ASN A C 1
ATOM 1477 O O . ASN A 1 174 ? 8.736 2.563 -30.585 1.00 88.81 174 ASN A O 1
ATOM 1481 N N . LEU A 1 175 ? 10.130 2.346 -28.833 1.00 93.25 175 LEU A N 1
ATOM 1482 C CA . LEU A 1 175 ? 9.239 2.983 -27.859 1.00 93.25 175 LEU A CA 1
ATOM 1483 C C . LEU A 1 175 ? 9.175 4.511 -28.054 1.00 93.25 175 LEU A C 1
ATOM 1485 O O . LEU A 1 175 ? 10.175 5.121 -28.461 1.00 93.25 175 LEU A O 1
ATOM 1489 N N . PRO A 1 176 ? 8.036 5.156 -27.734 1.00 94.56 176 PRO A N 1
ATOM 1490 C CA . PRO A 1 176 ? 7.861 6.590 -27.937 1.00 94.56 176 PRO A CA 1
ATOM 1491 C C . PRO A 1 176 ? 8.781 7.436 -27.038 1.00 94.56 176 PRO A C 1
ATOM 1493 O O . PRO A 1 176 ? 9.237 7.017 -25.976 1.00 94.56 176 PRO A O 1
ATOM 1496 N N . MET A 1 177 ? 9.062 8.667 -27.475 1.00 95.12 177 MET A N 1
ATOM 1497 C CA . MET A 1 177 ? 9.861 9.651 -26.717 1.00 95.12 177 MET A CA 1
ATOM 1498 C C . MET A 1 177 ? 9.037 10.432 -25.685 1.00 95.12 177 MET A C 1
ATOM 1500 O O . MET A 1 177 ? 9.581 11.257 -24.954 1.00 95.12 177 MET A O 1
ATOM 1504 N N . LYS A 1 178 ? 7.720 10.220 -25.660 1.00 95.44 178 LYS A N 1
ATOM 1505 C CA . LYS A 1 178 ? 6.791 10.782 -24.683 1.00 95.44 178 LYS A CA 1
ATOM 1506 C C . LYS A 1 178 ? 5.699 9.762 -24.388 1.00 95.44 178 LYS A C 1
ATOM 1508 O O . LYS A 1 178 ? 5.197 9.132 -25.317 1.00 95.44 178 LYS A O 1
ATOM 1513 N N . ALA A 1 179 ? 5.327 9.640 -23.125 1.00 95.88 179 ALA A N 1
ATOM 1514 C CA . ALA A 1 179 ? 4.216 8.815 -22.670 1.00 95.88 179 ALA A CA 1
ATOM 1515 C C . ALA A 1 179 ? 3.546 9.458 -21.450 1.00 95.88 179 ALA A C 1
ATOM 1517 O O . ALA A 1 179 ? 3.873 10.586 -21.070 1.00 95.88 179 ALA A O 1
ATOM 1518 N N . GLU A 1 180 ? 2.606 8.738 -20.842 1.00 96.44 180 GLU A N 1
ATOM 1519 C CA . GLU A 1 180 ? 2.027 9.149 -19.570 1.00 96.44 180 GLU A CA 1
ATOM 1520 C C . GLU A 1 180 ? 3.124 9.304 -18.501 1.00 96.44 180 GLU A C 1
ATOM 1522 O O . GLU A 1 180 ? 4.051 8.486 -18.439 1.00 96.44 180 GLU A O 1
ATOM 1527 N N . PRO A 1 181 ? 3.058 10.346 -17.658 1.00 96.81 181 PRO A N 1
ATOM 1528 C CA . PRO A 1 181 ? 3.945 10.484 -16.513 1.00 96.81 181 PRO A CA 1
ATOM 1529 C C . PRO A 1 181 ? 3.965 9.243 -15.620 1.00 96.81 181 PRO A C 1
ATOM 1531 O O . PRO A 1 181 ? 2.930 8.617 -15.401 1.00 96.81 181 PRO A O 1
ATOM 1534 N N . ASP A 1 182 ? 5.135 8.915 -15.067 1.00 95.81 182 ASP A N 1
ATOM 1535 C CA . ASP A 1 182 ? 5.319 7.789 -14.135 1.00 95.81 182 ASP A CA 1
ATOM 1536 C C . ASP A 1 182 ? 4.877 6.423 -14.675 1.00 95.81 182 ASP A C 1
ATOM 1538 O O . ASP A 1 182 ? 4.496 5.533 -13.907 1.00 95.81 182 ASP A O 1
ATOM 1542 N N . SER A 1 183 ? 4.931 6.250 -15.993 1.00 97.12 183 SER A N 1
ATOM 1543 C CA . SER A 1 183 ? 4.544 5.013 -16.662 1.00 97.12 183 SER A CA 1
ATOM 1544 C C . SER A 1 183 ? 5.749 4.167 -17.065 1.00 97.12 183 SER A C 1
ATOM 1546 O O . SER A 1 183 ? 6.903 4.610 -17.076 1.00 97.12 183 SER A O 1
ATOM 1548 N N . VAL A 1 184 ? 5.457 2.915 -17.400 1.00 98.19 184 VAL A N 1
ATOM 1549 C CA . VAL A 1 184 ? 6.397 1.966 -17.990 1.00 98.19 184 VAL A CA 1
ATOM 1550 C C . VAL A 1 184 ? 5.765 1.439 -19.268 1.00 98.19 184 VAL A C 1
ATOM 1552 O O . VAL A 1 184 ? 4.558 1.194 -19.299 1.00 98.19 184 VAL A O 1
ATOM 1555 N N . LYS A 1 185 ? 6.565 1.279 -20.321 1.00 98.06 185 LYS A N 1
ATOM 1556 C CA . LYS A 1 185 ? 6.124 0.620 -21.550 1.00 98.06 185 LYS A CA 1
ATOM 1557 C C . LYS A 1 185 ? 7.105 -0.453 -21.974 1.00 98.06 185 LYS A C 1
ATOM 1559 O O . LYS A 1 185 ? 8.312 -0.198 -21.959 1.00 98.06 185 LYS A O 1
ATOM 1564 N N . ASP A 1 186 ? 6.577 -1.580 -22.421 1.00 97.56 186 ASP A N 1
ATOM 1565 C CA . ASP A 1 186 ? 7.371 -2.668 -22.977 1.00 97.56 186 ASP A CA 1
ATOM 1566 C C . ASP A 1 186 ? 7.211 -2.703 -24.490 1.00 97.56 186 ASP A C 1
ATOM 1568 O O . ASP A 1 186 ? 6.122 -2.528 -25.023 1.00 97.56 186 ASP A O 1
ATOM 1572 N N . LEU A 1 187 ? 8.316 -2.916 -25.191 1.00 96.19 187 LEU A N 1
ATOM 1573 C CA . LEU A 1 187 ? 8.322 -3.266 -26.600 1.00 96.19 187 LEU A CA 1
ATOM 1574 C C . LEU A 1 187 ? 8.398 -4.783 -26.689 1.00 96.19 187 LEU A C 1
ATOM 1576 O O . LEU A 1 187 ? 9.411 -5.371 -26.299 1.00 96.19 187 LEU A O 1
ATOM 1580 N N . VAL A 1 188 ? 7.341 -5.401 -27.195 1.00 95.00 188 VAL A N 1
ATOM 1581 C CA . VAL A 1 188 ? 7.137 -6.852 -27.158 1.00 95.00 188 VAL A CA 1
ATOM 1582 C C . VAL A 1 188 ? 7.231 -7.422 -28.568 1.00 95.00 188 VAL A C 1
ATOM 1584 O O . VAL A 1 188 ? 6.695 -6.837 -29.503 1.00 95.00 188 VAL A O 1
ATOM 1587 N N . ARG A 1 189 ? 7.932 -8.540 -28.751 1.00 91.56 189 ARG A N 1
ATOM 1588 C CA . ARG A 1 189 ? 8.006 -9.253 -30.035 1.00 91.56 189 ARG A CA 1
ATOM 1589 C C . ARG A 1 189 ? 6.714 -10.022 -30.324 1.00 91.56 189 ARG A C 1
ATOM 1591 O O . ARG A 1 189 ? 5.838 -10.146 -29.474 1.00 91.56 189 ARG A O 1
ATOM 1598 N N . ASP A 1 190 ? 6.610 -10.550 -31.535 1.00 90.75 190 ASP A N 1
ATOM 1599 C CA . ASP A 1 190 ? 5.507 -11.413 -31.968 1.00 90.75 190 ASP A CA 1
ATOM 1600 C C . ASP A 1 190 ? 5.378 -12.700 -31.137 1.00 90.75 190 ASP A C 1
ATOM 1602 O O . ASP A 1 190 ? 4.266 -13.169 -30.906 1.00 90.75 190 ASP A O 1
ATOM 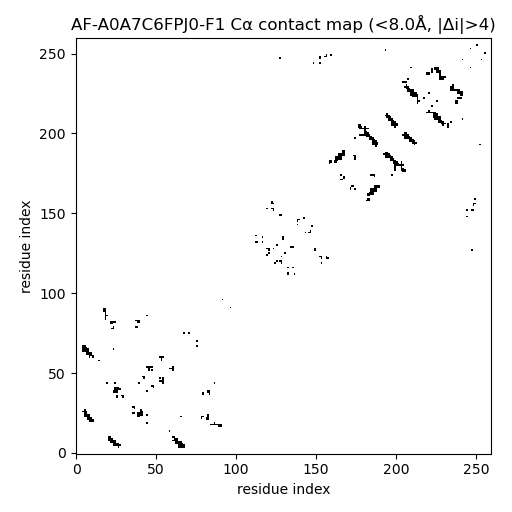1606 N N . ASP A 1 191 ? 6.492 -13.227 -30.629 1.00 89.38 191 ASP A N 1
ATOM 1607 C CA . ASP A 1 191 ? 6.537 -14.372 -29.711 1.00 89.38 191 ASP A CA 1
ATOM 1608 C C . ASP A 1 191 ? 6.157 -14.041 -28.250 1.00 89.38 191 ASP A C 1
ATOM 1610 O O . ASP A 1 191 ? 6.159 -14.926 -27.394 1.00 89.38 191 ASP A O 1
ATOM 1614 N N . GLY A 1 192 ? 5.825 -12.781 -27.948 1.00 89.06 192 GLY A N 1
ATOM 1615 C CA . GLY A 1 192 ? 5.479 -12.321 -26.601 1.00 89.06 192 GLY A CA 1
ATOM 1616 C C . GLY A 1 192 ? 6.681 -11.980 -25.714 1.00 89.06 192 GLY A C 1
ATOM 1617 O O . GLY A 1 192 ? 6.493 -11.547 -24.577 1.00 89.06 192 GLY A O 1
ATOM 1618 N N . THR A 1 193 ? 7.917 -12.124 -26.201 1.00 91.50 193 THR A N 1
ATOM 1619 C CA . THR A 1 193 ? 9.110 -11.753 -25.429 1.00 91.50 193 THR A CA 1
ATOM 1620 C C . THR A 1 193 ? 9.323 -10.243 -25.420 1.00 91.50 193 THR A C 1
ATOM 1622 O O . THR A 1 193 ? 9.204 -9.555 -26.437 1.00 91.50 193 THR A O 1
ATOM 1625 N N . VAL A 1 194 ? 9.709 -9.700 -24.266 1.00 94.94 194 VAL A N 1
ATOM 1626 C CA . VAL A 1 194 ? 10.065 -8.282 -24.154 1.00 94.94 194 VAL A CA 1
ATOM 1627 C C . VAL A 1 194 ? 11.434 -8.055 -24.794 1.00 94.94 194 VAL A C 1
ATOM 1629 O O . VAL A 1 194 ? 12.429 -8.695 -24.452 1.00 94.94 194 VAL A O 1
ATOM 1632 N N . LYS A 1 195 ? 11.503 -7.123 -25.742 1.00 93.81 195 LYS A N 1
ATOM 1633 C CA . LYS A 1 195 ? 12.756 -6.648 -26.339 1.00 93.81 195 LYS A CA 1
ATOM 1634 C C . LYS A 1 195 ? 13.385 -5.539 -25.500 1.00 93.81 195 LYS A C 1
ATOM 1636 O O . LYS A 1 195 ? 14.600 -5.537 -25.305 1.00 93.81 195 LYS A O 1
ATOM 1641 N N . GLN A 1 196 ? 12.560 -4.600 -25.049 1.00 95.62 196 GLN A N 1
ATOM 1642 C CA . GLN A 1 196 ? 12.984 -3.406 -24.328 1.00 95.62 196 GLN A CA 1
ATOM 1643 C C . GLN A 1 196 ? 11.868 -2.933 -23.395 1.00 95.62 196 GLN A C 1
ATOM 1645 O O . GLN A 1 196 ? 10.716 -2.870 -23.812 1.00 95.62 196 GLN A O 1
ATOM 1650 N N . ARG A 1 197 ? 12.211 -2.521 -22.176 1.00 97.69 197 ARG A N 1
ATOM 1651 C CA . ARG A 1 197 ? 11.318 -1.831 -21.236 1.00 97.69 197 ARG A CA 1
ATOM 1652 C C . ARG A 1 197 ? 11.795 -0.399 -21.022 1.00 97.69 197 ARG A C 1
ATOM 1654 O O . ARG A 1 197 ? 12.944 -0.186 -20.644 1.00 97.69 197 ARG A O 1
ATOM 1661 N N . ARG A 1 198 ? 10.922 0.590 -21.216 1.00 97.88 198 ARG A N 1
ATOM 1662 C CA . ARG A 1 198 ? 11.217 2.016 -20.991 1.00 97.88 198 ARG A CA 1
ATOM 1663 C C . ARG A 1 198 ? 10.442 2.568 -19.810 1.00 97.88 198 ARG A C 1
ATOM 1665 O O . ARG A 1 198 ? 9.227 2.400 -19.727 1.00 97.88 198 ARG A O 1
ATOM 1672 N N . TYR A 1 199 ? 11.138 3.319 -18.966 1.00 97.75 199 TYR A N 1
ATOM 1673 C CA . TYR A 1 199 ? 10.560 4.064 -17.851 1.00 97.75 199 TYR A CA 1
ATOM 1674 C C . TYR A 1 199 ? 10.410 5.534 -18.206 1.00 97.75 199 TYR A 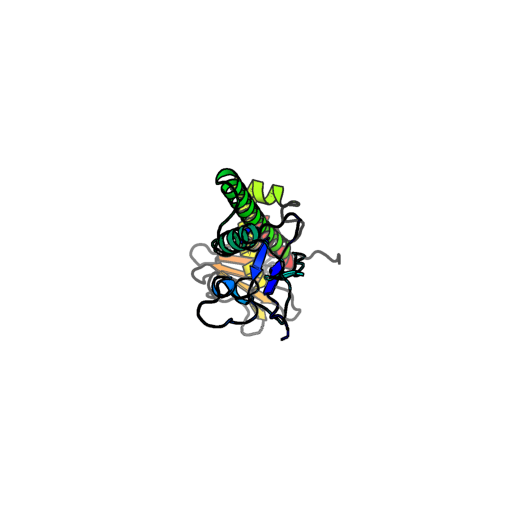C 1
ATOM 1676 O O . TYR A 1 199 ? 11.363 6.157 -18.688 1.00 97.75 199 TYR A O 1
ATOM 1684 N N . TYR A 1 200 ? 9.246 6.097 -17.900 1.00 97.38 200 TYR A N 1
ATOM 1685 C CA . TYR A 1 200 ? 8.955 7.511 -18.083 1.00 97.38 200 TYR A CA 1
ATOM 1686 C C . TYR A 1 200 ? 8.892 8.227 -16.736 1.00 97.38 200 TYR A C 1
ATOM 1688 O O . TYR A 1 200 ? 8.324 7.729 -15.763 1.00 97.38 200 TYR A O 1
ATOM 1696 N N . GLY A 1 201 ? 9.497 9.409 -16.682 1.00 95.81 201 GLY A N 1
ATOM 1697 C CA . GLY A 1 201 ? 9.486 10.264 -15.503 1.00 95.81 201 GLY A CA 1
ATOM 1698 C C . GLY A 1 201 ? 8.163 10.996 -15.304 1.00 95.81 201 GLY A C 1
ATOM 1699 O O . GLY A 1 201 ? 7.237 10.889 -16.106 1.00 95.81 201 GLY A O 1
ATOM 1700 N N . HIS A 1 202 ? 8.105 11.826 -14.263 1.00 95.31 202 HIS A N 1
ATOM 1701 C CA . HIS A 1 202 ? 6.977 12.728 -13.996 1.00 95.31 202 HIS A CA 1
ATOM 1702 C C . HIS A 1 202 ? 6.680 13.714 -15.143 1.00 95.31 202 HIS A C 1
ATOM 1704 O O . HIS A 1 202 ? 5.572 14.229 -15.249 1.00 95.31 202 HIS A O 1
ATOM 1710 N N . ASP A 1 203 ? 7.658 14.003 -16.005 1.00 95.56 203 ASP A N 1
ATOM 1711 C CA . ASP A 1 203 ? 7.491 14.863 -17.181 1.00 95.56 203 ASP A CA 1
ATOM 1712 C C . ASP A 1 203 ? 7.072 14.085 -18.444 1.00 95.56 203 ASP A C 1
ATOM 1714 O O . ASP A 1 203 ? 7.021 14.655 -19.537 1.00 95.56 203 ASP A O 1
ATOM 1718 N N . GLY A 1 204 ? 6.795 12.783 -18.304 1.00 96.62 204 GLY A N 1
ATOM 1719 C CA . GLY A 1 204 ? 6.424 11.889 -19.396 1.00 96.62 204 GLY A CA 1
ATOM 1720 C C . GLY A 1 204 ? 7.571 11.582 -20.358 1.00 96.62 204 GLY A C 1
ATOM 1721 O O . GLY A 1 204 ? 7.320 11.042 -21.435 1.00 96.62 204 GLY A O 1
ATOM 1722 N N . LYS A 1 205 ? 8.821 11.933 -20.021 1.00 97.12 205 LYS A N 1
ATOM 1723 C CA . LYS A 1 205 ? 9.995 11.653 -20.861 1.00 97.12 205 LYS A CA 1
ATOM 1724 C C . LYS A 1 205 ? 10.731 10.391 -20.410 1.00 97.12 205 LYS A C 1
ATOM 1726 O O . LYS A 1 205 ? 10.689 10.060 -19.225 1.00 97.12 205 LYS A O 1
ATOM 1731 N N . PRO A 1 206 ? 11.434 9.706 -21.330 1.00 97.50 206 PRO A N 1
ATOM 1732 C CA . PRO A 1 206 ? 12.246 8.547 -20.999 1.00 97.50 206 PRO A CA 1
ATOM 1733 C C . PRO A 1 206 ? 13.316 8.901 -19.963 1.00 97.50 206 PRO A C 1
ATOM 1735 O O . PRO A 1 206 ? 14.006 9.913 -20.102 1.00 97.50 206 PRO A O 1
ATOM 1738 N N . GLN A 1 207 ? 13.462 8.059 -18.944 1.00 96.19 207 GLN A N 1
ATOM 1739 C CA . GLN A 1 207 ? 14.520 8.165 -17.934 1.00 96.19 207 GLN A CA 1
ATOM 1740 C C . GLN A 1 207 ? 15.553 7.053 -18.075 1.00 96.19 207 GLN A C 1
ATOM 1742 O O . GLN A 1 207 ? 16.753 7.303 -17.955 1.00 96.19 207 GLN A O 1
ATOM 1747 N N . LYS A 1 208 ? 15.084 5.836 -18.352 1.00 96.44 208 LYS A N 1
ATOM 1748 C CA . LYS A 1 208 ? 15.928 4.668 -18.575 1.00 96.44 208 LYS A CA 1
ATOM 1749 C C . LYS A 1 208 ? 15.248 3.655 -19.485 1.00 96.44 208 LYS A C 1
ATOM 1751 O O . LYS A 1 208 ? 14.020 3.536 -19.476 1.00 96.44 208 LYS A O 1
ATOM 1756 N N . ASP A 1 209 ? 16.076 2.929 -20.218 1.00 97.06 209 ASP A N 1
ATOM 1757 C CA . ASP A 1 209 ? 15.716 1.746 -20.988 1.00 97.06 209 ASP A CA 1
ATOM 1758 C C . ASP A 1 209 ? 16.407 0.525 -20.386 1.00 97.06 209 ASP A C 1
ATOM 1760 O O . ASP A 1 209 ? 17.570 0.606 -19.996 1.00 97.06 209 ASP A O 1
ATOM 1764 N N . LEU A 1 210 ? 15.682 -0.584 -20.310 1.00 96.81 210 LEU A N 1
ATOM 1765 C CA . LEU A 1 210 ? 16.190 -1.907 -19.985 1.00 96.81 210 LEU A CA 1
ATOM 1766 C C . LEU A 1 210 ? 16.055 -2.773 -21.234 1.00 96.81 210 LEU A C 1
ATOM 1768 O O . LEU A 1 210 ? 14.947 -2.989 -21.720 1.00 96.81 210 LEU A O 1
ATOM 1772 N N . ASP A 1 211 ? 17.173 -3.244 -21.761 1.00 94.81 211 ASP A N 1
ATOM 1773 C CA . ASP A 1 211 ? 17.247 -3.935 -23.037 1.00 94.81 211 ASP A CA 1
ATOM 1774 C C . ASP A 1 211 ? 17.642 -5.396 -22.856 1.00 94.81 211 ASP A C 1
ATOM 1776 O O . ASP A 1 211 ? 18.581 -5.726 -22.129 1.00 94.81 211 ASP A O 1
ATOM 1780 N N . MET A 1 212 ? 16.931 -6.272 -23.564 1.00 94.06 212 MET A N 1
ATOM 1781 C CA . MET A 1 212 ? 17.056 -7.725 -23.418 1.00 94.06 212 MET A CA 1
ATOM 1782 C C . MET A 1 212 ? 17.956 -8.366 -24.485 1.00 94.06 212 MET A C 1
ATOM 1784 O O . MET A 1 212 ? 18.081 -9.585 -24.533 1.00 94.06 212 MET A O 1
ATOM 1788 N N . THR A 1 213 ? 18.564 -7.570 -25.370 1.00 90.25 213 THR A N 1
ATOM 1789 C CA . THR A 1 213 ? 19.446 -8.032 -26.461 1.00 90.25 213 THR A CA 1
ATOM 1790 C C . THR A 1 213 ? 20.555 -7.027 -26.729 1.00 90.25 213 THR A C 1
ATOM 1792 O O . THR A 1 213 ? 20.407 -5.862 -26.385 1.00 90.25 213 THR A O 1
ATOM 1795 N N . ASP A 1 214 ? 21.598 -7.434 -27.448 1.00 87.25 214 ASP A N 1
ATOM 1796 C CA . ASP A 1 214 ? 22.716 -6.589 -27.900 1.00 87.25 214 ASP A CA 1
ATOM 1797 C C . ASP A 1 214 ? 22.371 -5.632 -29.066 1.00 87.25 214 ASP A C 1
ATOM 1799 O O . ASP A 1 214 ? 23.250 -5.004 -29.659 1.00 87.25 214 ASP A O 1
ATOM 1803 N N . HIS A 1 215 ? 21.091 -5.556 -29.447 1.00 83.81 215 HIS A N 1
ATOM 1804 C CA . HIS A 1 215 ? 20.587 -4.804 -30.604 1.00 83.81 215 HIS A CA 1
ATOM 1805 C C . HIS A 1 215 ? 21.296 -5.144 -31.928 1.00 83.81 215 HIS A C 1
ATOM 1807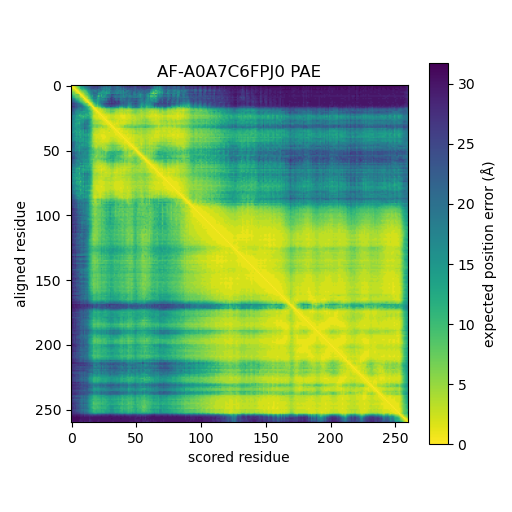 O O . HIS A 1 215 ? 21.357 -4.304 -32.827 1.00 83.81 215 HIS A O 1
ATOM 1813 N N . GLY A 1 216 ? 21.841 -6.359 -32.066 1.00 84.44 216 GLY A N 1
ATOM 1814 C CA . GLY A 1 216 ? 22.616 -6.785 -33.235 1.00 84.44 216 GLY A CA 1
ATOM 1815 C C . GLY A 1 216 ? 24.000 -6.136 -33.333 1.00 84.44 216 GLY A C 1
ATOM 1816 O O . GLY A 1 216 ? 24.640 -6.213 -34.384 1.00 84.44 216 GLY A O 1
ATOM 1817 N N . ASN A 1 217 ? 24.467 -5.480 -32.267 1.00 86.38 217 ASN A N 1
ATOM 1818 C CA . ASN A 1 217 ? 25.777 -4.842 -32.202 1.00 86.38 217 ASN A CA 1
ATOM 1819 C C . ASN A 1 217 ? 26.544 -5.250 -30.930 1.00 86.38 217 ASN A C 1
ATOM 1821 O O . ASN A 1 217 ? 26.781 -4.416 -30.052 1.00 86.38 217 ASN A O 1
ATOM 1825 N N . PRO A 1 218 ? 27.013 -6.508 -30.854 1.00 88.38 218 PRO A N 1
ATOM 1826 C CA . PRO A 1 218 ? 27.665 -7.062 -29.662 1.00 88.38 218 PRO A CA 1
ATOM 1827 C C . PRO A 1 218 ? 28.963 -6.343 -29.276 1.00 88.38 218 PRO A C 1
ATOM 1829 O O . PRO A 1 218 ? 29.415 -6.435 -28.142 1.00 88.38 218 PRO A O 1
ATOM 1832 N N . LYS A 1 219 ? 29.587 -5.608 -30.209 1.00 87.88 219 LYS A N 1
ATOM 1833 C CA . LYS A 1 219 ? 30.783 -4.803 -29.914 1.00 87.88 219 LYS A CA 1
ATOM 1834 C C . LYS A 1 219 ? 30.458 -3.538 -29.121 1.00 87.88 219 LYS A C 1
ATOM 1836 O O . LYS A 1 219 ? 31.293 -3.103 -28.336 1.00 87.88 219 LYS A O 1
ATOM 1841 N N . LEU A 1 220 ? 29.298 -2.925 -29.371 1.00 85.06 220 LEU A N 1
ATOM 1842 C CA . LEU A 1 220 ? 28.831 -1.752 -28.624 1.00 85.06 220 LEU A CA 1
ATOM 1843 C C . LEU A 1 220 ? 27.969 -2.129 -27.415 1.00 85.06 220 LEU A C 1
ATOM 1845 O O . LEU A 1 220 ? 27.918 -1.339 -26.481 1.00 85.06 220 LEU A O 1
ATOM 1849 N N . HIS A 1 221 ? 27.340 -3.307 -27.436 1.00 85.62 221 HIS A N 1
ATOM 1850 C CA . HIS A 1 221 ? 26.512 -3.840 -26.353 1.00 85.62 221 HIS A CA 1
ATOM 1851 C C . HIS A 1 221 ? 27.003 -5.234 -25.926 1.00 85.62 221 HIS A C 1
ATOM 1853 O O . HIS A 1 221 ? 26.354 -6.238 -26.231 1.00 85.62 221 HIS A O 1
ATOM 1859 N N . PRO A 1 222 ? 28.177 -5.332 -25.278 1.00 89.06 222 PRO A N 1
ATOM 1860 C CA . PRO A 1 222 ? 28.730 -6.617 -24.856 1.00 89.06 222 PRO A CA 1
ATOM 1861 C C . PRO A 1 222 ? 27.960 -7.262 -23.691 1.00 89.06 222 PRO A C 1
ATOM 1863 O O . PRO A 1 222 ? 28.156 -8.448 -23.429 1.00 89.06 222 PRO A O 1
ATOM 1866 N N . ILE A 1 223 ? 27.105 -6.511 -22.984 1.00 88.12 223 ILE A N 1
ATOM 1867 C CA . ILE A 1 223 ? 26.358 -6.976 -21.808 1.00 88.12 223 ILE A CA 1
ATOM 1868 C C . ILE A 1 223 ? 24.887 -7.177 -22.189 1.00 88.12 223 ILE A C 1
ATOM 1870 O O . ILE A 1 223 ? 24.252 -6.291 -22.759 1.00 88.12 223 ILE A O 1
ATOM 1874 N N . VAL A 1 224 ? 24.316 -8.341 -21.867 1.00 88.94 224 VAL A N 1
ATOM 1875 C CA . VAL A 1 224 ? 22.890 -8.634 -22.076 1.00 88.94 224 VAL A CA 1
ATOM 1876 C C . VAL A 1 224 ? 22.345 -9.426 -20.878 1.00 88.94 224 VAL A C 1
ATOM 1878 O O . VAL A 1 224 ? 22.920 -10.464 -20.548 1.00 88.94 224 VAL A O 1
ATOM 1881 N N . PRO A 1 225 ? 21.240 -8.992 -20.241 1.00 93.75 225 PRO A N 1
ATOM 1882 C CA . PRO A 1 225 ? 20.531 -7.732 -20.474 1.00 93.75 225 PRO A CA 1
ATOM 1883 C C . PRO A 1 225 ? 21.336 -6.519 -19.978 1.00 93.75 225 PRO A C 1
ATOM 1885 O O . PRO A 1 225 ? 22.171 -6.636 -19.082 1.00 93.75 225 PRO A O 1
ATOM 1888 N N . HIS A 1 226 ? 21.071 -5.343 -20.543 1.00 94.44 226 HIS A N 1
ATOM 1889 C CA . HIS A 1 226 ? 21.733 -4.092 -20.157 1.00 94.44 226 HIS A CA 1
ATOM 1890 C C . HIS A 1 226 ? 20.744 -2.942 -19.995 1.00 94.44 226 HIS A C 1
ATOM 1892 O O . HIS A 1 226 ? 19.558 -3.077 -20.292 1.00 94.44 226 HIS A O 1
ATOM 1898 N N . ALA A 1 227 ? 21.215 -1.816 -19.468 1.00 96.56 227 ALA A N 1
ATOM 1899 C CA . ALA A 1 227 ? 20.424 -0.609 -19.303 1.00 96.56 227 ALA A CA 1
ATOM 1900 C C . ALA A 1 227 ? 21.074 0.593 -19.993 1.00 96.56 227 ALA A C 1
ATOM 1902 O O . ALA A 1 227 ? 22.299 0.698 -20.068 1.00 96.56 227 ALA A O 1
ATOM 1903 N N . HIS A 1 228 ? 20.238 1.527 -20.440 1.00 95.00 228 HIS A N 1
ATOM 1904 C CA . HIS A 1 228 ? 20.646 2.839 -20.927 1.00 95.00 228 HIS A CA 1
ATOM 1905 C C . HIS A 1 228 ? 19.933 3.941 -20.156 1.00 95.00 228 HIS A C 1
ATOM 1907 O O . HIS A 1 228 ? 18.705 3.975 -20.100 1.00 95.00 228 HIS A O 1
ATOM 1913 N N . ASP A 1 229 ? 20.694 4.899 -19.642 1.00 95.44 229 ASP A N 1
ATOM 1914 C CA . ASP A 1 229 ? 20.133 6.097 -19.021 1.00 95.44 229 ASP A CA 1
ATOM 1915 C C . ASP A 1 229 ? 19.856 7.189 -20.069 1.00 95.44 229 ASP A C 1
ATOM 1917 O O . ASP A 1 229 ? 20.409 7.172 -21.174 1.00 95.44 229 ASP A O 1
ATOM 1921 N N . TRP A 1 230 ? 19.005 8.161 -19.723 1.00 95.12 230 TRP A N 1
ATOM 1922 C CA . TRP A 1 230 ? 18.603 9.264 -20.610 1.00 95.12 230 TRP A CA 1
ATOM 1923 C C . TRP A 1 230 ? 19.069 10.656 -20.138 1.00 95.12 230 TRP A C 1
ATOM 1925 O O . TRP A 1 230 ? 18.244 11.553 -19.914 1.00 95.12 230 TRP A O 1
ATOM 1935 N N . PRO A 1 231 ? 20.385 10.903 -19.985 1.00 91.75 231 PRO A N 1
ATOM 1936 C CA . PRO A 1 231 ? 20.877 12.207 -19.557 1.00 91.75 231 PRO A CA 1
ATOM 1937 C C . PRO A 1 231 ? 20.515 13.294 -20.579 1.00 91.75 231 PRO A C 1
ATOM 1939 O O . PRO A 1 231 ? 20.755 13.168 -21.781 1.00 91.75 231 PRO A O 1
ATOM 1942 N N . GLY A 1 232 ? 19.908 14.383 -20.104 1.00 86.69 232 GLY A N 1
ATOM 1943 C CA . GLY A 1 232 ? 19.505 15.500 -20.965 1.00 86.69 232 GLY A CA 1
ATOM 1944 C C . GLY A 1 232 ? 18.482 15.121 -22.045 1.00 86.69 232 GLY A C 1
ATOM 1945 O O . GLY A 1 232 ? 18.437 15.769 -23.090 1.00 86.69 232 GLY A O 1
ATOM 1946 N N . GLY A 1 233 ? 17.686 14.066 -21.825 1.00 89.38 233 GLY A N 1
ATOM 1947 C CA . GLY A 1 233 ? 16.660 13.611 -22.768 1.00 89.38 233 GLY A CA 1
ATOM 1948 C C . GLY A 1 233 ? 17.208 12.872 -23.990 1.00 89.38 233 GLY A C 1
ATOM 1949 O O . GLY A 1 233 ? 16.498 12.732 -24.985 1.00 89.38 233 GLY A O 1
ATOM 1950 N N . LYS A 1 234 ? 18.459 12.401 -23.937 1.00 92.69 234 LYS A N 1
ATOM 1951 C CA . LYS A 1 234 ? 19.072 11.568 -24.977 1.00 92.69 234 LYS A CA 1
ATOM 1952 C C . LYS A 1 234 ? 19.518 10.244 -24.378 1.00 92.69 234 LYS A C 1
ATOM 1954 O O . LYS A 1 234 ? 20.146 10.246 -23.327 1.00 92.69 234 LYS A O 1
ATOM 1959 N N . ARG A 1 235 ? 19.257 9.140 -25.079 1.00 92.50 235 ARG A N 1
ATOM 1960 C CA . ARG A 1 235 ? 19.758 7.816 -24.694 1.00 92.50 235 ARG A CA 1
ATOM 1961 C C . ARG A 1 235 ? 21.286 7.817 -24.690 1.00 92.50 235 ARG A C 1
ATOM 1963 O O . ARG A 1 235 ? 21.908 8.202 -25.686 1.00 92.50 235 ARG A O 1
ATOM 1970 N N . ALA A 1 236 ? 21.883 7.402 -23.579 1.00 91.88 236 ALA A N 1
ATOM 1971 C CA . ALA A 1 236 ? 23.321 7.214 -23.471 1.00 91.88 236 ALA A CA 1
ATOM 1972 C C . ALA A 1 236 ? 23.794 6.161 -24.483 1.00 91.88 236 ALA A C 1
ATOM 1974 O O . ALA A 1 236 ? 23.105 5.175 -24.722 1.00 91.88 236 ALA A O 1
ATOM 1975 N N . LYS A 1 237 ? 24.971 6.365 -25.086 1.00 86.06 237 LYS A N 1
ATOM 1976 C CA . LYS A 1 237 ? 25.546 5.398 -26.039 1.00 86.06 237 LYS A CA 1
ATOM 1977 C C . LYS A 1 237 ? 26.098 4.153 -25.352 1.00 86.06 237 LYS A C 1
ATOM 1979 O O . LYS A 1 237 ? 26.048 3.082 -25.935 1.00 86.06 237 LYS A O 1
ATOM 1984 N N . HIS A 1 238 ? 26.648 4.331 -24.154 1.00 85.38 238 HIS A N 1
ATOM 1985 C CA . HIS A 1 238 ? 27.198 3.244 -23.361 1.00 85.38 238 HIS A CA 1
ATOM 1986 C C . HIS A 1 238 ? 26.075 2.536 -22.620 1.00 85.38 238 HIS A C 1
ATOM 1988 O O . HIS A 1 238 ? 25.178 3.191 -22.078 1.00 85.38 238 HIS A O 1
ATOM 1994 N N . ASP A 1 239 ? 26.142 1.216 -22.644 1.00 90.31 239 ASP A N 1
ATOM 1995 C CA . ASP A 1 239 ? 25.347 0.347 -21.808 1.00 90.31 239 ASP A CA 1
ATOM 1996 C C . ASP A 1 239 ? 25.934 0.295 -20.389 1.00 90.31 239 ASP A C 1
ATOM 1998 O O . ASP A 1 239 ? 27.107 0.597 -20.143 1.00 90.31 239 ASP A O 1
ATOM 2002 N N . ARG A 1 240 ? 25.087 -0.048 -19.422 1.00 94.19 240 ARG A N 1
ATOM 2003 C CA . ARG A 1 240 ? 25.508 -0.401 -18.065 1.00 94.19 240 ARG A CA 1
ATOM 2004 C C . ARG A 1 240 ? 24.810 -1.671 -17.615 1.00 94.19 240 ARG A C 1
ATOM 2006 O O . ARG A 1 240 ? 23.707 -1.985 -18.068 1.00 94.19 240 ARG A O 1
ATOM 2013 N N . GLU A 1 241 ? 25.421 -2.355 -16.659 1.00 94.38 241 GLU A N 1
ATOM 2014 C CA . GLU A 1 241 ? 24.748 -3.434 -15.949 1.00 94.38 241 GLU A CA 1
ATOM 2015 C C . GLU A 1 241 ? 23.511 -2.914 -15.208 1.00 94.38 241 GLU A C 1
ATOM 2017 O O . GLU A 1 241 ? 23.428 -1.754 -14.774 1.00 94.38 241 GLU A O 1
ATOM 2022 N N . TRP A 1 242 ? 22.533 -3.801 -15.049 1.00 95.19 242 TRP A N 1
ATOM 2023 C CA . TRP A 1 242 ? 21.396 -3.530 -14.186 1.00 95.19 242 TRP A CA 1
ATOM 2024 C C . TRP A 1 242 ? 21.867 -3.460 -12.740 1.00 95.19 242 TRP A C 1
ATOM 2026 O O . TRP A 1 242 ? 22.611 -4.321 -12.266 1.00 95.19 242 TRP A O 1
ATOM 2036 N N . THR A 1 243 ? 21.379 -2.459 -12.017 1.00 94.69 243 THR A N 1
ATOM 2037 C CA . THR A 1 243 ? 21.581 -2.392 -10.570 1.00 94.69 243 THR A CA 1
ATOM 2038 C C . THR A 1 243 ? 20.831 -3.531 -9.878 1.00 94.69 243 THR A C 1
ATOM 2040 O O . THR A 1 243 ? 19.837 -4.043 -10.393 1.00 94.69 243 THR A O 1
ATOM 2043 N N . GLU A 1 244 ? 21.248 -3.901 -8.667 1.00 92.88 244 GLU A N 1
ATOM 2044 C CA . GLU A 1 244 ? 20.541 -4.929 -7.888 1.00 92.88 244 GLU A CA 1
ATOM 2045 C C . GLU A 1 244 ? 19.067 -4.564 -7.645 1.00 92.88 244 GLU A C 1
ATOM 2047 O O . GLU A 1 244 ? 18.198 -5.428 -7.705 1.00 92.88 244 GLU A O 1
ATOM 2052 N N . ALA A 1 245 ? 18.756 -3.277 -7.454 1.00 93.19 245 ALA A N 1
ATOM 2053 C CA . ALA A 1 245 ? 17.375 -2.808 -7.346 1.00 93.19 245 ALA A CA 1
ATOM 2054 C C . ALA A 1 245 ? 16.586 -3.036 -8.647 1.00 93.19 245 ALA A C 1
ATOM 2056 O O . ALA A 1 245 ? 15.459 -3.520 -8.601 1.00 93.19 245 ALA A O 1
ATOM 2057 N N . GLU A 1 246 ? 17.177 -2.754 -9.811 1.00 95.38 246 GLU A N 1
ATOM 2058 C CA . GLU A 1 246 ? 16.531 -3.000 -11.107 1.00 95.38 246 GLU A CA 1
ATOM 2059 C C . GLU A 1 246 ? 16.288 -4.483 -11.357 1.00 95.38 246 GLU A C 1
ATOM 2061 O O . GLU A 1 246 ? 15.201 -4.830 -11.816 1.00 95.38 246 GLU A O 1
ATOM 2066 N N . LYS A 1 247 ? 17.242 -5.349 -10.992 1.00 93.69 247 LYS A N 1
ATOM 2067 C CA . LYS A 1 247 ? 17.066 -6.806 -11.048 1.00 93.69 247 LYS A CA 1
ATOM 2068 C C . LYS A 1 247 ? 15.919 -7.266 -10.146 1.00 93.69 247 LYS A C 1
ATOM 2070 O O . LYS A 1 247 ? 15.075 -8.039 -10.589 1.00 93.69 247 LYS A O 1
ATOM 2075 N N . ARG A 1 248 ? 15.836 -6.754 -8.908 1.00 91.31 248 ARG A N 1
ATOM 2076 C CA . ARG A 1 248 ? 14.724 -7.062 -7.986 1.00 91.31 248 ARG A CA 1
ATOM 2077 C C . ARG A 1 248 ? 13.373 -6.585 -8.521 1.00 91.31 248 ARG A C 1
ATOM 2079 O O . ARG A 1 248 ? 12.392 -7.315 -8.425 1.00 91.31 248 ARG A O 1
ATOM 2086 N N . GLN A 1 249 ? 13.315 -5.372 -9.069 1.00 94.69 249 GLN A N 1
ATOM 2087 C CA . GLN A 1 249 ? 12.083 -4.760 -9.578 1.00 94.69 249 GLN A CA 1
ATOM 2088 C C . GLN A 1 249 ? 11.586 -5.422 -10.870 1.00 94.69 249 GLN A C 1
ATOM 2090 O O . GLN A 1 249 ? 10.381 -5.536 -11.060 1.00 94.69 249 GLN A O 1
ATOM 2095 N N . ASN A 1 250 ? 12.500 -5.868 -11.736 1.00 94.81 250 ASN A N 1
ATOM 2096 C CA . ASN A 1 250 ? 12.210 -6.423 -13.063 1.00 94.81 250 ASN A CA 1
ATOM 2097 C C . ASN A 1 250 ? 12.450 -7.930 -13.132 1.00 94.81 250 ASN A C 1
ATOM 2099 O O . ASN A 1 250 ? 12.904 -8.454 -14.150 1.00 94.81 250 ASN A O 1
ATOM 2103 N N . LYS A 1 251 ? 12.159 -8.641 -12.040 1.00 91.50 251 LYS A N 1
ATOM 2104 C CA . LYS A 1 251 ? 12.290 -10.100 -12.000 1.00 91.50 251 LYS A CA 1
ATOM 2105 C C . LYS A 1 251 ? 11.458 -10.778 -13.099 1.00 91.50 251 LYS A C 1
ATOM 2107 O O . LYS A 1 251 ? 11.868 -11.811 -13.613 1.00 91.50 251 LYS A O 1
ATOM 2112 N N . ASP A 1 252 ? 10.348 -10.159 -13.510 1.00 91.62 252 ASP A N 1
ATOM 2113 C CA . ASP A 1 252 ? 9.498 -10.626 -14.610 1.00 91.62 252 ASP A CA 1
ATOM 2114 C C . ASP A 1 252 ? 10.222 -10.708 -15.965 1.00 91.62 252 ASP A C 1
ATOM 2116 O O . ASP A 1 252 ? 9.812 -11.487 -16.819 1.00 91.62 252 ASP A O 1
ATOM 2120 N N . LEU A 1 253 ? 11.312 -9.956 -16.155 1.00 92.19 253 LEU A N 1
ATOM 2121 C CA . LEU A 1 253 ? 12.115 -9.975 -17.381 1.00 92.19 253 LEU A CA 1
ATOM 2122 C C . LEU A 1 253 ? 13.285 -10.968 -17.342 1.00 92.19 253 LEU A C 1
ATOM 2124 O O . LEU A 1 253 ? 13.806 -11.327 -18.393 1.00 92.19 253 LEU A O 1
ATOM 2128 N N . LEU A 1 254 ? 13.737 -11.381 -16.156 1.00 85.56 254 LEU A N 1
ATOM 2129 C CA . LEU A 1 254 ? 14.995 -12.125 -16.001 1.00 85.56 254 LEU A CA 1
ATOM 2130 C C . LEU A 1 254 ? 14.845 -13.651 -16.071 1.00 85.56 254 LEU A C 1
ATOM 2132 O O . LEU A 1 254 ? 15.857 -14.335 -16.177 1.00 85.56 254 LEU A O 1
ATOM 2136 N N . GLY A 1 255 ? 13.616 -14.173 -16.054 1.00 68.94 255 GLY A N 1
ATOM 2137 C CA . GLY A 1 255 ? 13.341 -15.614 -16.050 1.00 68.94 255 GLY A CA 1
ATOM 2138 C C . GLY A 1 255 ? 13.708 -16.297 -14.718 1.00 68.94 255 GLY A C 1
ATOM 2139 O O . GLY A 1 255 ? 14.860 -16.285 -14.298 1.00 68.94 255 GLY A O 1
ATOM 2140 N N . GLY A 1 256 ? 12.711 -16.902 -14.059 1.00 49.09 256 GLY A N 1
ATOM 2141 C CA . GLY A 1 256 ? 12.831 -17.711 -12.827 1.00 49.09 256 GLY A CA 1
ATOM 2142 C C . GLY A 1 256 ? 11.744 -17.343 -11.803 1.00 49.09 256 GLY A C 1
ATOM 2143 O O . GLY A 1 256 ? 11.700 -16.197 -11.346 1.00 49.09 256 GLY A O 1
ATOM 2144 N N . ASP A 1 257 ? 10.784 -18.195 -11.419 1.00 45.31 257 ASP A N 1
ATOM 2145 C CA . ASP A 1 257 ? 10.652 -19.671 -11.419 1.00 45.31 257 ASP A CA 1
ATOM 2146 C C . ASP A 1 257 ? 9.154 -20.006 -11.696 1.00 45.31 257 ASP A C 1
ATOM 2148 O O . ASP A 1 257 ? 8.297 -19.220 -11.298 1.00 45.31 257 ASP A O 1
ATOM 2152 N N . GLU A 1 258 ? 8.705 -21.044 -12.417 1.00 45.50 258 GLU A N 1
ATOM 2153 C CA . GLU A 1 258 ? 8.849 -22.496 -12.168 1.00 45.50 258 GLU A CA 1
ATOM 2154 C C . GLU A 1 258 ? 9.037 -22.876 -10.696 1.00 45.50 258 GLU A C 1
ATOM 2156 O O . GLU A 1 258 ? 10.028 -23.498 -10.350 1.00 45.50 258 GLU A O 1
ATOM 2161 N N . ASN A 1 259 ? 8.113 -22.466 -9.822 1.00 36.53 259 ASN A N 1
ATOM 2162 C CA . ASN A 1 259 ? 7.834 -23.102 -8.524 1.00 36.53 259 ASN A CA 1
ATOM 2163 C C . ASN A 1 259 ? 6.478 -22.583 -8.000 1.00 36.53 259 ASN A C 1
ATOM 2165 O O . ASN A 1 259 ? 6.435 -21.786 -7.058 1.00 36.53 259 ASN A O 1
ATOM 2169 N N . ASP A 1 260 ? 5.390 -23.011 -8.645 1.00 39.25 260 ASP A N 1
ATOM 2170 C CA . ASP A 1 260 ? 4.068 -23.106 -8.004 1.00 39.25 260 ASP A CA 1
ATOM 2171 C C . ASP A 1 260 ? 3.936 -24.466 -7.298 1.00 39.25 260 ASP A C 1
ATOM 2173 O O . ASP A 1 260 ? 4.378 -25.482 -7.888 1.00 39.25 260 ASP A O 1
#

Foldseek 3Di:
DDDQWKKFWADDDDDQQPLLHGAIAGCDADPPPDPNNLAHHVCVSQVPPPPDPDNDDPDDIDMGIDDPVPDDPVRSVVRSVSRNDDRPDRPDDPVVVVVVVVVVVVVVVLVVLVVVQVLLCVQLPCVLGDVDSVVSVVCVVVVDPSNVLSVVLSLLSVQVVVEAEDEDDPVPVDDDQFDAAQHKYFHAYPVRATQKIFGAHRRRGTAKMFGQDQVPPCVQVVDGRWMWGQVPSHTDSHTHHDDPSRCSSVVVNVDDDDDD

Radius of gyration: 34.51 Å; Cα contacts (8 Å, |Δi|>4): 341; chains: 1; bounding box: 90×39×86 Å